Protein AF-A0A6A4X3C3-F1 (afdb_monomer)

Sequence (180 aa):
MSSLRFETLEDEVRSVLESRVPPTPQQAATVASLLADMETELQMAPPSYRLQMVERVREYRRRLRTAAAASPAGDETRRTVERGLQTLQRTSDSIARSQQVSAETDAVGAEVISELGTQRESLQRTRDRLEDTDAELSRSQRLLRTMYVRVLTNRVLLAAIIAVELALLGAAVYLKFFKK

Secondary structure (DSSP, 8-state):
-HHHHHHHHHHHHHHHHHSSSPPPHHHHHHHHHHHHHHHHHHHTS-HHHHHHHHHHHHHHHHHHHHHHHS-HHHHHHHHHHHHHHHHHHHHHHHHHHHHHHHHHHHHHHHHHHHHHHHHHHHHHHHHHHHHHHHHHHHHHHHHHHHHHHHHHHHHHHHHHHHHHHHHHHHHHHHHHHH--

Mean predicted aligned error: 15.34 Å

Structure (mmCIF, N/CA/C/O backbone):
data_AF-A0A6A4X3C3-F1
#
_entry.id   AF-A0A6A4X3C3-F1
#
loop_
_atom_site.group_PDB
_atom_site.id
_atom_site.type_symbol
_atom_site.label_atom_id
_atom_site.label_alt_id
_atom_site.label_comp_id
_atom_site.label_asym_id
_atom_site.label_entity_id
_atom_site.label_seq_id
_atom_site.pdbx_PDB_ins_code
_atom_site.Cartn_x
_atom_site.Cartn_y
_atom_site.Cartn_z
_atom_site.occupancy
_atom_site.B_iso_or_equiv
_atom_site.auth_seq_id
_atom_site.auth_comp_id
_atom_site.auth_asym_id
_atom_site.auth_atom_id
_atom_site.pdbx_PDB_model_num
ATOM 1 N N . MET A 1 1 ? -46.000 -21.578 89.131 1.00 44.88 1 MET A N 1
ATOM 2 C CA . MET A 1 1 ? -44.902 -22.168 88.330 1.00 44.88 1 MET A CA 1
ATOM 3 C C . MET A 1 1 ? -44.609 -21.401 87.038 1.00 44.88 1 MET A C 1
ATOM 5 O O . MET A 1 1 ? -43.446 -21.327 86.689 1.00 44.88 1 MET A O 1
ATOM 9 N N . SER A 1 2 ? -45.592 -20.781 86.369 1.00 52.47 2 SER A N 1
ATOM 10 C CA . SER A 1 2 ? -45.373 -20.028 85.112 1.00 52.47 2 SER A CA 1
ATOM 11 C C . SER A 1 2 ? -44.570 -18.712 85.247 1.00 52.47 2 SER A C 1
ATOM 13 O O . SER A 1 2 ? -43.882 -18.345 84.304 1.00 52.47 2 SER A O 1
ATOM 15 N N . SER A 1 3 ? -44.575 -18.022 86.400 1.00 57.00 3 SER A N 1
ATOM 16 C CA . SER A 1 3 ? -43.837 -16.746 86.542 1.00 57.00 3 SER A CA 1
ATOM 17 C C . SER A 1 3 ? -42.313 -16.914 86.606 1.00 57.00 3 SER A C 1
ATOM 19 O O . SER A 1 3 ? -41.593 -16.128 86.006 1.00 57.00 3 SER A O 1
ATOM 21 N N . LEU A 1 4 ? -41.829 -17.971 87.269 1.00 59.97 4 LEU A N 1
ATOM 22 C CA . LEU A 1 4 ? -40.396 -18.216 87.486 1.00 59.97 4 LEU A CA 1
ATOM 23 C C . LEU A 1 4 ? -39.655 -18.555 86.187 1.00 59.97 4 LEU A C 1
ATOM 25 O O . LEU A 1 4 ? -38.507 -18.166 86.014 1.00 59.97 4 LEU A O 1
ATOM 29 N N . ARG A 1 5 ? -40.320 -19.260 85.261 1.00 65.56 5 ARG A N 1
ATOM 30 C CA . ARG A 1 5 ? -39.753 -19.607 83.950 1.00 65.56 5 ARG A CA 1
ATOM 31 C C . ARG A 1 5 ? -39.633 -18.381 83.042 1.00 65.56 5 ARG A C 1
ATOM 33 O O . ARG A 1 5 ? -38.697 -18.281 82.257 1.00 65.56 5 ARG A O 1
ATOM 40 N N . PHE A 1 6 ? -40.561 -17.438 83.177 1.00 63.56 6 PHE A N 1
ATOM 41 C CA . PHE A 1 6 ? -40.531 -16.187 82.431 1.00 63.56 6 PHE A CA 1
ATOM 42 C C . PHE A 1 6 ? -39.412 -15.259 82.928 1.00 63.56 6 PHE A C 1
ATOM 44 O O . PHE A 1 6 ? -38.683 -14.711 82.109 1.00 63.56 6 PHE A O 1
ATOM 51 N N . GLU A 1 7 ? -39.223 -15.141 84.248 1.00 67.94 7 GLU A N 1
ATOM 52 C CA . GLU A 1 7 ? -38.117 -14.363 84.835 1.00 67.94 7 GLU A CA 1
ATOM 53 C C . GLU A 1 7 ? -36.745 -14.898 84.404 1.00 67.94 7 GLU A C 1
ATOM 55 O O . GLU A 1 7 ? -35.884 -14.115 84.013 1.00 67.94 7 GLU A O 1
ATOM 60 N N . THR A 1 8 ? -36.560 -16.224 84.353 1.00 74.19 8 THR A N 1
ATOM 61 C CA . THR A 1 8 ? -35.301 -16.812 83.861 1.00 74.19 8 THR A CA 1
ATOM 62 C C . THR A 1 8 ? -35.029 -16.511 82.385 1.00 74.19 8 THR A C 1
ATOM 64 O O . THR A 1 8 ? -33.887 -16.249 82.020 1.00 74.19 8 THR A O 1
ATOM 67 N N . LEU A 1 9 ? -36.066 -16.510 81.538 1.00 67.12 9 LEU A N 1
ATOM 68 C CA . LEU A 1 9 ? -35.928 -16.180 80.113 1.00 67.12 9 LEU A CA 1
ATOM 69 C C . LEU A 1 9 ? -35.659 -14.683 79.907 1.00 67.12 9 LEU A C 1
ATOM 71 O O . LEU A 1 9 ? -34.891 -14.304 79.024 1.00 67.12 9 LEU A O 1
ATOM 75 N N . GLU A 1 10 ? -36.266 -13.822 80.727 1.00 67.56 10 GLU A N 1
ATOM 76 C CA . GLU A 1 10 ? -36.038 -12.379 80.669 1.00 67.56 10 GLU A CA 1
ATOM 77 C C . GLU A 1 10 ? -34.612 -12.009 81.097 1.00 67.56 10 GLU A C 1
ATOM 79 O O . GLU A 1 10 ? -33.973 -11.193 80.428 1.00 67.56 10 GLU A O 1
ATOM 84 N N . ASP A 1 11 ? -34.091 -12.627 82.158 1.00 73.81 11 ASP A N 1
ATOM 85 C CA . ASP A 1 11 ? -32.719 -12.402 82.618 1.00 73.81 11 ASP A CA 1
ATOM 86 C C . ASP A 1 11 ? -31.682 -12.885 81.592 1.00 73.81 11 ASP A C 1
ATOM 88 O O . ASP A 1 11 ? -30.663 -12.223 81.378 1.00 73.81 11 ASP A O 1
ATOM 92 N N . GLU A 1 12 ? -31.958 -13.982 80.883 1.00 68.88 12 GLU A N 1
ATOM 93 C CA . GLU A 1 12 ? -31.087 -14.503 79.825 1.00 68.88 12 GLU A CA 1
ATOM 94 C C . GLU A 1 12 ? -31.078 -13.584 78.589 1.00 68.88 12 GLU A C 1
ATOM 96 O O . GLU A 1 12 ? -30.016 -13.229 78.070 1.00 68.88 12 GLU A O 1
ATOM 101 N N . VAL A 1 13 ? -32.248 -13.089 78.167 1.00 65.69 13 VAL A N 1
ATOM 102 C CA . VAL A 1 13 ? -32.370 -12.088 77.090 1.00 65.69 13 VAL A CA 1
ATOM 103 C C . VAL A 1 13 ? -31.699 -10.766 77.476 1.00 65.69 13 VAL A C 1
ATOM 105 O O . VAL A 1 13 ? -31.013 -10.153 76.651 1.00 65.69 13 VAL A O 1
ATOM 108 N N . ARG A 1 14 ? -31.858 -10.326 78.729 1.00 70.00 14 ARG A N 1
ATOM 109 C CA . ARG A 1 14 ? -31.244 -9.101 79.256 1.00 70.00 14 ARG A CA 1
ATOM 110 C C . ARG A 1 14 ? -29.724 -9.219 79.327 1.00 70.00 14 ARG A C 1
ATOM 112 O O . ARG A 1 14 ? -29.048 -8.302 78.874 1.00 70.00 14 ARG A O 1
ATOM 119 N N . SER A 1 15 ? -29.191 -10.348 79.794 1.00 70.88 15 SER A N 1
ATOM 120 C CA . SER A 1 15 ? -27.748 -10.621 79.848 1.00 70.88 15 SER A CA 1
ATOM 121 C C . SER A 1 15 ? -27.090 -10.533 78.467 1.00 70.88 15 SER A C 1
ATOM 123 O O . SER A 1 15 ? -26.050 -9.890 78.300 1.00 70.88 15 SER A O 1
ATOM 125 N N . VAL A 1 16 ? -27.731 -11.114 77.449 1.00 64.19 16 VAL A N 1
ATOM 126 C CA . VAL A 1 16 ? -27.225 -11.080 76.071 1.00 64.19 16 VAL A CA 1
ATOM 127 C C . VAL A 1 16 ? -27.275 -9.659 75.491 1.00 64.19 16 VAL A C 1
ATOM 129 O O . VAL A 1 16 ? -26.340 -9.246 74.803 1.00 64.19 16 VAL A O 1
ATOM 132 N N . LEU A 1 17 ? -28.326 -8.890 75.801 1.00 61.09 17 LEU A N 1
ATOM 133 C CA . LEU A 1 17 ? -28.514 -7.511 75.327 1.00 61.09 17 LEU A CA 1
ATOM 134 C C . LEU A 1 17 ? -27.700 -6.449 76.095 1.00 61.09 17 LEU A C 1
ATOM 136 O O . LEU A 1 17 ? -27.428 -5.392 75.529 1.00 61.09 17 LEU A O 1
ATOM 140 N N . GLU A 1 18 ? -27.321 -6.688 77.355 1.00 64.31 18 GLU A N 1
ATOM 141 C CA . GLU A 1 18 ? -26.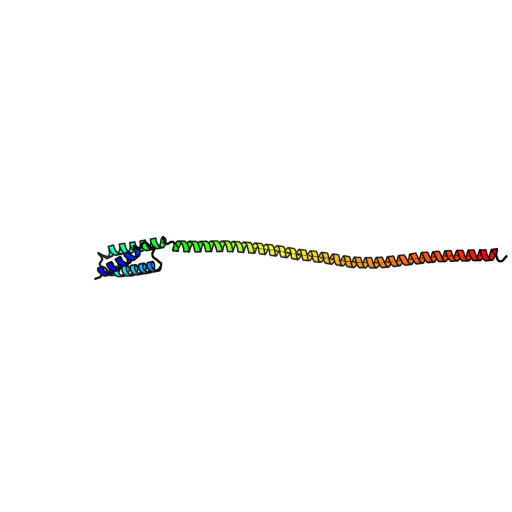475 -5.783 78.156 1.00 64.31 18 GLU A CA 1
ATOM 142 C C . GLU A 1 18 ? -24.981 -5.919 77.843 1.00 64.31 18 GLU A C 1
ATOM 144 O O . GLU A 1 18 ? -24.199 -5.005 78.135 1.00 64.31 18 GLU A O 1
ATOM 149 N N . SER A 1 19 ? -24.564 -7.018 77.204 1.00 55.94 19 SER A N 1
ATOM 150 C CA . SER A 1 19 ? -23.212 -7.112 76.662 1.00 55.94 19 SER A CA 1
ATOM 151 C C . SER A 1 19 ? -23.034 -6.011 75.603 1.00 55.94 19 SER A C 1
ATOM 153 O O . SER A 1 19 ? -23.735 -5.964 74.598 1.00 55.94 19 SER A O 1
ATOM 155 N N . ARG A 1 20 ? -22.128 -5.054 75.850 1.00 54.56 20 ARG A N 1
ATOM 156 C CA . ARG A 1 20 ? -21.889 -3.839 75.030 1.00 54.56 20 ARG A CA 1
ATOM 157 C C . ARG A 1 20 ? -21.394 -4.104 73.591 1.00 54.56 20 ARG A C 1
ATOM 159 O O . ARG A 1 20 ? -20.857 -3.203 72.951 1.00 54.56 20 ARG A O 1
ATOM 166 N N . VAL A 1 21 ? -21.536 -5.321 73.079 1.00 55.25 21 VAL A N 1
ATOM 167 C CA . VAL A 1 21 ? -21.091 -5.757 71.756 1.00 55.25 21 VAL A CA 1
ATOM 168 C C . VAL A 1 21 ? -22.337 -5.982 70.895 1.00 55.25 21 VAL A C 1
ATOM 170 O O . VAL A 1 21 ? -23.273 -6.629 71.362 1.00 55.25 21 VAL A O 1
ATOM 173 N N . PRO A 1 22 ? -22.401 -5.450 69.659 1.00 56.59 22 PRO A N 1
ATOM 174 C CA . PRO A 1 22 ? -23.536 -5.703 68.779 1.00 56.59 22 PRO A CA 1
ATOM 175 C C . PRO A 1 22 ? -23.743 -7.218 68.635 1.00 56.59 22 PRO A C 1
ATOM 177 O O . PRO A 1 22 ? -22.759 -7.935 68.424 1.00 56.59 22 PRO A O 1
ATOM 180 N N . PRO A 1 23 ? -24.988 -7.714 68.763 1.00 56.84 23 PRO A N 1
ATOM 181 C CA . PRO A 1 23 ? -25.247 -9.142 68.791 1.00 56.84 23 PRO A CA 1
ATOM 182 C C . PRO A 1 23 ? -24.735 -9.761 67.494 1.00 56.84 23 PRO A C 1
ATOM 184 O O . PRO A 1 23 ? -25.137 -9.375 66.393 1.00 56.84 23 PRO A O 1
ATOM 187 N N . THR A 1 24 ? -23.818 -10.714 67.627 1.00 62.06 24 THR A N 1
ATOM 188 C CA . THR A 1 24 ? -23.341 -11.518 66.498 1.00 62.06 24 THR A CA 1
ATOM 189 C C . THR A 1 24 ? -24.532 -12.215 65.823 1.00 62.06 24 THR A C 1
ATOM 191 O O . THR A 1 24 ? -25.550 -12.459 66.476 1.00 62.06 24 THR A O 1
ATOM 194 N N . PRO A 1 25 ? -24.455 -12.571 64.528 1.00 58.97 25 PRO A N 1
ATOM 195 C CA . PRO A 1 25 ? -25.569 -13.213 63.822 1.00 58.97 25 PRO A CA 1
ATOM 196 C C . PRO A 1 25 ? -26.096 -14.479 64.523 1.00 58.97 25 PRO A C 1
ATOM 198 O O . PRO A 1 25 ? -27.284 -14.774 64.430 1.00 58.97 25 PRO A O 1
ATOM 201 N N . GLN A 1 26 ? -25.248 -15.180 65.285 1.00 61.34 26 GLN A N 1
ATOM 202 C CA . GLN A 1 26 ? -25.661 -16.288 66.151 1.00 61.34 26 GLN A CA 1
ATOM 203 C C . GLN A 1 26 ? -26.451 -15.812 67.380 1.00 61.34 26 GLN A C 1
ATOM 205 O O . GLN A 1 26 ? -27.538 -16.320 67.616 1.00 61.34 26 GLN A O 1
ATOM 210 N N . GLN A 1 27 ? -25.980 -14.797 68.113 1.00 60.25 27 GLN A N 1
ATOM 211 C CA . GLN A 1 27 ? -26.697 -14.232 69.269 1.00 60.25 27 GLN A CA 1
ATOM 212 C C . GLN A 1 27 ? -28.037 -13.598 68.878 1.00 60.25 27 GLN A C 1
ATOM 214 O O . GLN A 1 27 ? -29.012 -13.721 69.611 1.00 60.25 27 GLN A O 1
ATOM 219 N N . ALA A 1 28 ? -28.121 -12.960 67.707 1.00 63.75 28 ALA A N 1
ATOM 220 C CA . ALA A 1 28 ? -29.378 -12.428 67.186 1.00 63.75 28 ALA A CA 1
ATOM 221 C C . ALA A 1 28 ? -30.396 -13.542 66.883 1.00 63.75 28 ALA A C 1
ATOM 223 O O . ALA A 1 28 ? -31.590 -13.353 67.115 1.00 63.75 28 ALA A O 1
ATOM 224 N N . ALA A 1 29 ? -29.930 -14.704 66.409 1.00 66.44 29 ALA A N 1
ATOM 225 C CA . ALA A 1 29 ? -30.768 -15.884 66.211 1.00 66.44 29 ALA A CA 1
ATOM 226 C C . ALA A 1 29 ? -31.228 -16.489 67.549 1.00 66.44 29 ALA A C 1
ATOM 228 O O . ALA A 1 29 ? -32.408 -16.805 67.682 1.00 66.44 29 ALA A O 1
ATOM 229 N N . THR A 1 30 ? -30.348 -16.563 68.556 1.00 70.56 30 THR A N 1
ATOM 230 C CA . THR A 1 30 ? -30.699 -17.036 69.907 1.00 70.56 30 THR A CA 1
ATOM 231 C C . THR A 1 30 ? -31.709 -16.110 70.585 1.00 70.56 30 THR A C 1
ATOM 233 O O . THR A 1 30 ? -32.697 -16.570 71.144 1.00 70.56 30 THR A O 1
ATOM 236 N N . VAL A 1 31 ? -31.529 -14.788 70.486 1.00 67.88 31 VAL A N 1
ATOM 237 C CA . VAL A 1 31 ? -32.491 -13.808 71.022 1.00 67.88 31 VAL A CA 1
ATOM 238 C C . VAL A 1 31 ? -33.825 -13.886 70.273 1.00 67.88 31 VAL A C 1
ATOM 240 O O . VAL A 1 31 ? -34.880 -13.738 70.883 1.00 67.88 31 VAL A O 1
ATOM 243 N N . ALA A 1 32 ? -33.813 -14.160 68.965 1.00 69.94 32 ALA A N 1
ATOM 244 C CA . ALA A 1 32 ? -35.039 -14.352 68.195 1.00 69.94 32 ALA A CA 1
ATOM 245 C C . ALA A 1 32 ? -35.805 -15.625 68.599 1.00 69.94 32 ALA A C 1
ATOM 247 O O . ALA A 1 32 ? -37.033 -15.575 68.666 1.00 69.94 32 ALA A O 1
ATOM 248 N N . SER A 1 33 ? -35.114 -16.732 68.898 1.00 73.75 33 SER A N 1
ATOM 249 C CA . SER A 1 33 ? -35.754 -17.955 69.404 1.00 73.75 33 SER A CA 1
ATOM 250 C C . SER A 1 33 ? -36.260 -17.786 70.838 1.00 73.75 33 SER A C 1
ATOM 252 O O . SER A 1 33 ? -37.404 -18.127 71.112 1.00 73.75 33 SER A O 1
ATOM 254 N N . LEU A 1 34 ? -35.473 -17.155 71.718 1.00 74.25 34 LEU A N 1
ATOM 255 C CA . LEU A 1 34 ? -35.886 -16.807 73.085 1.00 74.25 34 LEU A CA 1
ATOM 256 C C . LEU A 1 34 ? -37.145 -15.922 73.091 1.00 74.25 34 LEU A C 1
ATOM 258 O O . LEU A 1 34 ? -38.073 -16.166 73.856 1.00 74.25 34 LEU A O 1
ATOM 262 N N . LEU A 1 35 ? -37.231 -14.935 72.192 1.00 71.44 35 LEU A N 1
ATOM 263 C CA . LEU A 1 35 ? -38.429 -14.099 72.041 1.00 71.44 35 LEU A CA 1
ATOM 264 C C . LEU A 1 35 ? -39.650 -14.884 71.533 1.00 71.44 35 LEU A C 1
ATOM 266 O O . LEU A 1 35 ? -40.770 -14.568 71.933 1.00 71.44 35 LEU A O 1
ATOM 270 N N . ALA A 1 36 ? -39.456 -15.889 70.673 1.00 78.00 36 ALA A N 1
ATOM 271 C CA . ALA A 1 36 ? -40.534 -16.756 70.192 1.00 78.00 36 ALA A CA 1
ATOM 272 C C . ALA A 1 36 ? -41.060 -17.690 71.299 1.00 78.00 36 ALA A C 1
ATOM 274 O O . ALA A 1 36 ? -42.272 -17.893 71.423 1.00 78.00 36 ALA A O 1
ATOM 275 N N . ASP A 1 37 ? -40.167 -18.188 72.153 1.00 74.81 37 ASP A N 1
ATOM 276 C CA . ASP A 1 37 ? -40.528 -18.992 73.322 1.00 74.81 37 ASP A CA 1
ATOM 277 C C . ASP A 1 37 ? -41.273 -18.145 74.368 1.00 74.81 37 ASP A C 1
ATOM 279 O O . ASP A 1 37 ? -42.319 -18.557 74.874 1.00 74.81 37 ASP A O 1
ATOM 283 N N . MET A 1 38 ? -40.829 -16.904 74.608 1.00 68.81 38 MET A N 1
ATOM 284 C CA . MET A 1 38 ? -41.538 -15.942 75.465 1.00 68.81 38 MET A CA 1
ATOM 285 C C . MET A 1 38 ? -42.936 -15.589 74.929 1.00 68.81 38 MET A C 1
ATOM 287 O O . MET A 1 38 ? -43.874 -15.442 75.713 1.00 68.81 38 MET A O 1
ATOM 291 N N . GLU A 1 39 ? -43.101 -15.466 73.606 1.00 71.31 39 GLU A N 1
ATOM 292 C CA . GLU A 1 39 ? -44.394 -15.213 72.948 1.00 71.31 39 GLU A CA 1
ATOM 293 C C . GLU A 1 39 ? -45.353 -16.413 73.081 1.00 71.31 39 GLU A C 1
ATOM 295 O O . GLU A 1 39 ? -46.565 -16.227 73.213 1.00 71.31 39 GLU A O 1
ATOM 300 N N . THR A 1 40 ? -44.815 -17.634 73.139 1.00 76.94 40 THR A N 1
ATOM 301 C CA . THR A 1 40 ? -45.575 -18.874 73.367 1.00 76.94 40 THR A CA 1
ATOM 302 C C . THR A 1 40 ? -46.012 -19.012 74.832 1.00 76.94 40 THR A C 1
ATOM 304 O O . THR A 1 40 ? -47.170 -19.329 75.108 1.00 76.94 40 THR A O 1
ATOM 307 N N . GLU A 1 41 ? -45.131 -18.697 75.786 1.00 71.31 41 GLU A N 1
ATOM 308 C CA . GLU A 1 41 ? -45.430 -18.700 77.230 1.00 71.31 41 GLU A CA 1
ATOM 309 C C . GLU A 1 41 ? -46.490 -17.630 77.587 1.00 71.31 41 GLU A C 1
ATOM 311 O O . GLU A 1 41 ? -47.399 -17.857 78.390 1.00 71.31 41 GLU A O 1
ATOM 316 N N . LEU A 1 42 ? -46.442 -16.481 76.902 1.00 68.50 42 LEU A N 1
ATOM 317 C CA . LEU A 1 42 ? -47.407 -15.380 76.998 1.00 68.50 42 LEU A CA 1
ATOM 318 C C . LEU A 1 42 ? -48.852 -15.778 76.654 1.00 68.50 42 LEU A C 1
ATOM 320 O O . LEU A 1 42 ? -49.794 -15.207 77.215 1.00 68.50 42 LEU A O 1
ATOM 324 N N . GLN A 1 43 ? -49.048 -16.750 75.757 1.00 71.31 43 GLN A N 1
ATOM 325 C CA . GLN A 1 43 ? -50.382 -17.233 75.380 1.00 71.31 43 GLN A CA 1
ATOM 326 C C . GLN A 1 43 ? -51.059 -18.028 76.504 1.00 71.31 43 GLN A C 1
ATOM 328 O O . GLN A 1 43 ? -52.286 -18.024 76.597 1.00 71.31 43 GLN A O 1
ATOM 333 N N . MET A 1 44 ? -50.280 -18.658 77.390 1.00 71.38 44 MET A N 1
ATOM 334 C CA . MET A 1 44 ? -50.791 -19.475 78.499 1.00 71.38 44 MET A CA 1
ATOM 335 C C . MET A 1 44 ? -50.923 -18.692 79.819 1.00 71.38 44 MET A C 1
ATOM 337 O O . MET A 1 44 ? -51.424 -19.222 80.811 1.00 71.38 44 MET A O 1
ATOM 341 N N . ALA A 1 45 ? -50.501 -17.423 79.845 1.00 65.62 45 ALA A N 1
ATOM 342 C CA . ALA A 1 45 ? -50.438 -16.608 81.055 1.00 65.62 45 ALA A CA 1
ATOM 343 C C . ALA A 1 45 ? -51.780 -15.917 81.421 1.00 65.62 45 ALA A C 1
ATOM 345 O O . ALA A 1 45 ? -52.554 -15.524 80.532 1.00 65.62 45 ALA A O 1
ATOM 346 N N . PRO A 1 46 ? -52.060 -15.687 82.723 1.00 72.56 46 PRO A N 1
ATOM 347 C CA . PRO A 1 46 ? -53.233 -14.943 83.197 1.00 72.56 46 PRO A CA 1
ATOM 348 C C . PRO A 1 46 ? -53.319 -13.505 82.635 1.00 72.56 46 PRO A C 1
ATOM 350 O O . PRO A 1 46 ? -52.288 -12.861 82.421 1.00 72.56 46 PRO A O 1
ATOM 353 N N . PRO A 1 47 ? -54.532 -12.954 82.425 1.00 67.12 47 PRO A N 1
ATOM 354 C CA . PRO A 1 47 ? -54.739 -11.683 81.717 1.00 67.12 47 PRO A CA 1
ATOM 355 C C . PRO A 1 47 ? -54.093 -10.450 82.374 1.00 67.12 47 PRO A C 1
ATOM 357 O O . PRO A 1 47 ? -53.720 -9.524 81.658 1.00 67.12 47 PRO A O 1
ATOM 360 N N . SER A 1 48 ? -53.900 -10.439 83.697 1.00 67.56 48 SER A N 1
ATOM 361 C CA . SER A 1 48 ? -53.236 -9.342 84.422 1.00 67.56 48 SER A CA 1
ATOM 362 C C . SER A 1 48 ? -51.728 -9.248 84.156 1.00 67.56 48 SER A C 1
ATOM 364 O O . SER A 1 48 ? -51.178 -8.151 84.157 1.00 67.56 48 SER A O 1
ATOM 366 N N . TYR A 1 49 ? -51.066 -10.374 83.871 1.00 67.38 49 TYR A N 1
ATOM 367 C CA . TYR A 1 49 ? -49.626 -10.436 83.583 1.00 67.38 49 TYR A CA 1
ATOM 368 C C . TYR A 1 49 ? -49.315 -10.308 82.086 1.00 67.38 49 TYR A C 1
ATOM 370 O O . TYR A 1 49 ? -48.267 -9.799 81.695 1.00 67.38 49 TYR A O 1
ATOM 378 N N . ARG A 1 50 ? -50.257 -10.713 81.229 1.00 71.44 50 ARG A N 1
ATOM 379 C CA . ARG A 1 50 ? -50.102 -10.731 79.768 1.00 71.44 50 ARG A CA 1
ATOM 380 C C . ARG A 1 50 ? -49.821 -9.353 79.165 1.00 71.44 50 ARG A C 1
ATOM 382 O O . ARG A 1 50 ? -49.013 -9.240 78.251 1.00 71.44 50 ARG A O 1
ATOM 389 N N . LEU A 1 51 ? -50.472 -8.305 79.672 1.00 70.56 51 LEU A N 1
ATOM 390 C CA . LEU A 1 51 ? -50.339 -6.945 79.135 1.00 70.56 51 LEU A CA 1
ATOM 391 C C . LEU A 1 51 ? -48.926 -6.379 79.330 1.00 70.56 51 LEU A C 1
ATOM 393 O O . LEU A 1 51 ? -48.345 -5.866 78.376 1.00 70.56 51 LEU A O 1
ATOM 397 N N .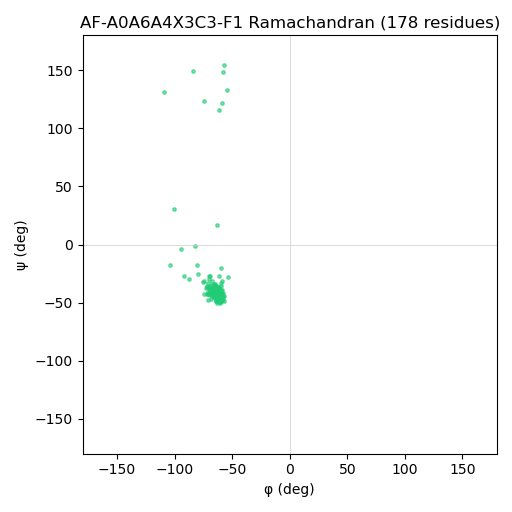 GLN A 1 52 ? -48.356 -6.541 80.527 1.00 69.62 52 GLN A N 1
ATOM 398 C CA . GLN A 1 52 ? -47.007 -6.056 80.836 1.00 69.62 52 GLN A CA 1
ATOM 399 C C . GLN A 1 52 ? -45.940 -6.819 80.042 1.00 69.62 52 GLN A C 1
ATOM 401 O O . GLN A 1 52 ? -45.004 -6.226 79.510 1.00 69.62 52 GLN A O 1
ATOM 406 N N . MET A 1 53 ? -46.114 -8.131 79.889 1.00 69.56 53 MET A N 1
ATOM 407 C CA . MET A 1 53 ? -45.139 -8.974 79.198 1.00 69.56 53 MET A CA 1
ATOM 408 C C . MET A 1 53 ? -45.181 -8.819 77.668 1.00 69.56 53 MET A C 1
ATOM 410 O O . MET A 1 53 ? -44.135 -8.853 77.019 1.00 69.56 53 MET A O 1
ATOM 414 N N . VAL A 1 54 ? -46.349 -8.545 77.071 1.00 78.56 54 VAL A N 1
ATOM 415 C CA . VAL A 1 54 ? -46.459 -8.212 75.636 1.00 78.56 54 VAL A CA 1
ATOM 416 C C . VAL A 1 54 ? -45.742 -6.902 75.314 1.00 78.56 54 VAL A C 1
ATOM 418 O O . VAL A 1 54 ? -45.111 -6.783 74.260 1.00 78.56 54 VAL A O 1
ATOM 421 N N . GLU A 1 55 ? -45.822 -5.915 76.205 1.00 76.44 55 GLU A N 1
ATOM 422 C CA . GLU A 1 55 ? -45.144 -4.633 76.027 1.00 76.44 55 GLU A CA 1
ATOM 423 C C . GLU A 1 55 ? -43.617 -4.799 76.034 1.00 76.44 55 GLU A C 1
ATOM 425 O O . GLU A 1 55 ? -42.946 -4.305 75.126 1.00 76.44 55 GLU A O 1
ATOM 430 N N . ARG A 1 56 ? -43.081 -5.603 76.961 1.00 73.75 56 ARG A N 1
ATOM 431 C CA . ARG A 1 56 ? -41.647 -5.933 77.040 1.00 73.75 56 ARG A CA 1
ATOM 432 C C . ARG A 1 56 ? -41.149 -6.700 75.818 1.00 73.75 56 ARG A C 1
ATOM 434 O O . ARG A 1 56 ? -40.146 -6.312 75.226 1.00 73.75 56 ARG A O 1
ATOM 441 N N . VAL A 1 57 ? -41.866 -7.733 75.373 1.00 78.06 57 VAL A N 1
ATOM 442 C CA . VAL A 1 57 ? -41.497 -8.497 74.163 1.00 78.06 57 VAL A CA 1
ATOM 443 C C . VAL A 1 57 ? -41.498 -7.601 72.922 1.00 78.06 57 VAL A C 1
ATOM 445 O O . VAL A 1 57 ? -40.586 -7.674 72.094 1.00 78.06 57 VAL A O 1
ATOM 448 N N . ARG A 1 58 ? -42.477 -6.696 72.800 1.00 79.88 58 ARG A N 1
ATOM 449 C CA . ARG A 1 58 ? -42.508 -5.702 71.716 1.00 79.88 58 ARG A CA 1
ATOM 450 C C . ARG A 1 58 ? -41.335 -4.733 71.797 1.00 79.88 58 ARG A C 1
ATOM 452 O O . ARG A 1 58 ? -40.757 -4.415 70.758 1.00 79.88 58 ARG A O 1
ATOM 459 N N . GLU A 1 59 ? -40.973 -4.288 72.995 1.00 79.94 59 GLU A N 1
ATOM 460 C CA . GLU A 1 59 ? -39.828 -3.409 73.226 1.00 79.94 59 GLU A CA 1
ATOM 461 C C . GLU A 1 59 ? -38.507 -4.094 72.840 1.00 79.94 59 GLU A C 1
ATOM 463 O O . GLU A 1 59 ? -37.751 -3.546 72.034 1.00 79.94 59 GLU A O 1
ATOM 468 N N . TYR A 1 60 ? -38.262 -5.320 73.312 1.00 73.69 60 TYR A N 1
ATOM 469 C CA . TYR A 1 60 ? -37.072 -6.103 72.961 1.00 73.69 60 TYR A CA 1
ATOM 470 C C . TYR A 1 60 ? -37.000 -6.392 71.459 1.00 73.69 60 TYR A C 1
ATOM 472 O O . TYR A 1 60 ? -35.950 -6.213 70.842 1.00 73.69 60 TYR A O 1
ATOM 480 N N . ARG A 1 61 ? -38.128 -6.727 70.819 1.00 76.69 61 ARG A N 1
ATOM 481 C CA . ARG A 1 61 ? -38.203 -6.918 69.362 1.00 76.69 61 ARG A CA 1
ATOM 482 C C . ARG A 1 61 ? -37.897 -5.635 68.593 1.00 76.69 61 ARG A C 1
ATOM 484 O O . ARG A 1 61 ? -37.262 -5.683 67.537 1.00 76.69 61 ARG A O 1
ATOM 491 N N . ARG A 1 62 ? -38.342 -4.483 69.103 1.00 79.12 62 ARG A N 1
ATOM 492 C CA . ARG A 1 62 ? -38.051 -3.172 68.513 1.00 79.12 62 ARG A CA 1
ATOM 493 C C . ARG A 1 62 ? -36.567 -2.843 68.642 1.00 79.12 62 ARG A C 1
ATOM 495 O O . ARG A 1 62 ? -35.977 -2.460 67.639 1.00 79.12 62 ARG A O 1
ATOM 502 N N . ARG A 1 63 ? -35.970 -3.086 69.815 1.00 71.81 63 ARG A N 1
ATOM 503 C CA . ARG A 1 63 ? -34.533 -2.906 70.077 1.00 71.81 63 ARG A CA 1
ATOM 504 C C . ARG A 1 63 ? -33.665 -3.814 69.212 1.00 71.81 63 ARG A C 1
ATOM 506 O O . ARG A 1 63 ? -32.704 -3.330 68.623 1.00 71.81 63 ARG A O 1
ATOM 513 N N . LEU A 1 64 ? -34.038 -5.086 69.061 1.00 69.25 64 LEU A N 1
ATOM 514 C CA . LEU A 1 64 ? -33.338 -6.031 68.189 1.00 69.25 64 LEU A CA 1
ATOM 515 C C . LEU A 1 64 ? -33.407 -5.585 66.724 1.00 69.25 64 LEU A C 1
ATOM 517 O O . LEU A 1 64 ? -32.399 -5.592 66.026 1.00 69.25 64 LEU A O 1
ATOM 521 N N . ARG A 1 65 ? -34.575 -5.119 66.262 1.00 72.12 65 ARG A N 1
ATOM 522 C CA . ARG A 1 65 ? -34.734 -4.558 64.912 1.00 72.12 65 ARG A CA 1
ATOM 523 C C . ARG A 1 65 ? -33.922 -3.288 64.696 1.00 72.12 65 ARG A C 1
ATOM 525 O O . ARG A 1 65 ? -33.314 -3.154 63.642 1.00 72.12 65 ARG A O 1
ATOM 532 N N . THR A 1 66 ? -33.901 -2.364 65.653 1.00 71.44 66 THR A N 1
ATOM 533 C CA . THR A 1 66 ? -33.095 -1.141 65.542 1.00 71.44 66 THR A CA 1
ATOM 534 C C . THR A 1 66 ? -31.603 -1.434 65.633 1.00 71.44 66 THR A C 1
ATOM 536 O O . THR A 1 66 ? -30.843 -0.814 64.907 1.00 71.44 66 THR A O 1
ATOM 539 N N . ALA A 1 67 ? -31.180 -2.408 66.443 1.00 67.88 67 ALA A N 1
ATOM 540 C CA . ALA A 1 67 ? -29.790 -2.857 66.514 1.00 67.88 67 ALA A CA 1
ATOM 541 C C . ALA A 1 67 ? -29.357 -3.586 65.232 1.00 67.88 67 ALA A C 1
ATOM 543 O O . ALA A 1 67 ? -28.246 -3.381 64.759 1.00 67.88 67 ALA A O 1
ATOM 544 N N . ALA A 1 68 ? -30.247 -4.377 64.624 1.00 66.38 68 ALA A N 1
ATOM 545 C CA . ALA A 1 68 ? -30.015 -5.013 63.330 1.00 66.38 68 ALA A CA 1
ATOM 546 C C . ALA A 1 68 ? -30.003 -4.000 62.170 1.00 66.38 68 ALA A C 1
ATOM 548 O O . ALA A 1 68 ? -29.203 -4.139 61.252 1.00 66.38 68 ALA A O 1
ATOM 549 N N . ALA A 1 69 ? -30.852 -2.968 62.212 1.00 64.19 69 ALA A N 1
ATOM 550 C CA . ALA A 1 69 ? -30.868 -1.885 61.225 1.00 64.19 69 ALA A CA 1
ATOM 551 C C . ALA A 1 69 ? -29.691 -0.907 61.389 1.00 64.19 69 ALA A C 1
ATOM 553 O O . ALA A 1 69 ? -29.214 -0.370 60.398 1.00 64.19 69 ALA A O 1
ATOM 554 N N . ALA A 1 70 ? -29.209 -0.702 62.617 1.00 64.38 70 ALA A N 1
ATOM 555 C CA . ALA A 1 70 ? -27.980 0.032 62.919 1.00 64.38 70 ALA A CA 1
ATOM 556 C C . ALA A 1 70 ? -26.719 -0.838 62.760 1.00 64.38 70 ALA A C 1
ATOM 558 O O . ALA A 1 70 ? -25.608 -0.354 62.974 1.00 64.38 70 ALA A O 1
ATOM 559 N N . SER A 1 71 ? -26.878 -2.122 62.412 1.00 64.00 71 SER A N 1
ATOM 560 C CA . SER A 1 71 ? -25.753 -3.024 62.212 1.00 64.00 71 SER A CA 1
ATOM 561 C C . SER A 1 71 ? -25.061 -2.688 60.886 1.00 64.00 71 SER A C 1
ATOM 563 O O . SER A 1 71 ? -25.705 -2.744 59.832 1.00 64.00 71 SER A O 1
ATOM 565 N N . PRO A 1 72 ? -23.747 -2.395 60.895 1.00 63.97 72 PRO A N 1
ATOM 566 C CA . PRO A 1 72 ? -22.998 -2.002 59.699 1.00 63.97 72 PRO A CA 1
ATOM 567 C C . PRO A 1 72 ? -23.021 -3.062 58.583 1.00 63.97 72 PRO A C 1
ATOM 569 O O . PRO A 1 72 ? -22.842 -2.727 57.414 1.00 63.97 72 PRO A O 1
ATOM 572 N N . ALA A 1 73 ? -23.320 -4.324 58.913 1.00 68.00 73 ALA A N 1
ATOM 573 C CA . ALA A 1 73 ? -23.384 -5.437 57.965 1.00 68.00 73 ALA A CA 1
ATOM 574 C C . ALA A 1 73 ? -24.501 -5.302 56.904 1.00 68.00 73 ALA A C 1
ATOM 576 O O . ALA A 1 73 ? -24.321 -5.705 55.749 1.00 68.00 73 ALA A O 1
ATOM 577 N N . GLY A 1 74 ? -25.656 -4.728 57.265 1.00 73.00 74 GLY A N 1
ATOM 578 C CA . GLY A 1 74 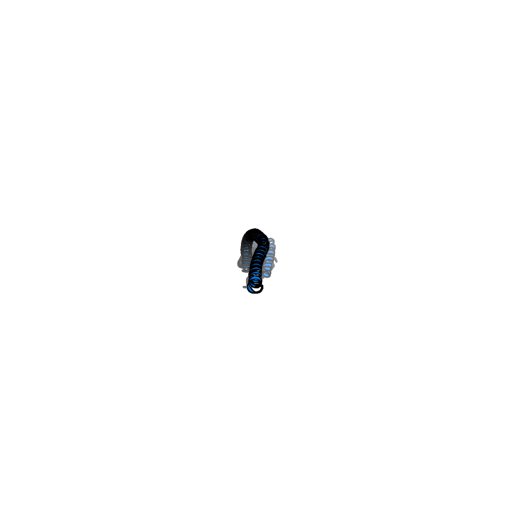? -26.770 -4.530 56.326 1.00 73.00 74 GLY A CA 1
ATOM 579 C C . GLY A 1 74 ? -26.470 -3.450 55.284 1.00 73.00 74 GLY A C 1
ATOM 580 O O . GLY A 1 74 ? -26.743 -3.624 54.093 1.00 73.00 74 GLY A O 1
ATOM 581 N N . ASP A 1 75 ? -25.838 -2.363 55.723 1.00 78.38 75 ASP A N 1
ATOM 582 C CA . ASP A 1 75 ? -25.407 -1.270 54.851 1.00 78.38 75 ASP A CA 1
ATOM 583 C C . ASP A 1 75 ? -24.222 -1.672 53.972 1.00 78.38 75 ASP A C 1
ATOM 585 O O . ASP A 1 75 ? -24.158 -1.292 52.804 1.00 78.38 75 ASP A O 1
ATOM 589 N N . GLU A 1 76 ? -23.309 -2.495 54.484 1.00 81.38 76 GLU A N 1
ATOM 590 C CA . GLU A 1 76 ? -22.191 -3.027 53.707 1.00 81.38 76 GLU A CA 1
ATOM 591 C C . GLU A 1 76 ? -22.653 -3.932 52.557 1.00 81.38 76 GLU A C 1
ATOM 593 O O . GLU A 1 76 ? -22.146 -3.822 51.435 1.00 81.38 76 GLU A O 1
ATOM 598 N N . THR A 1 77 ? -23.683 -4.751 52.788 1.00 83.06 77 THR A N 1
ATOM 599 C CA . THR A 1 77 ? -24.296 -5.578 51.738 1.00 83.06 77 THR A CA 1
ATOM 600 C C . THR A 1 77 ? -24.938 -4.708 50.654 1.00 83.06 77 THR A C 1
ATOM 602 O O . THR A 1 77 ? -24.656 -4.895 49.469 1.00 83.06 77 THR A O 1
ATOM 605 N N . ARG A 1 78 ? -25.740 -3.702 51.038 1.00 84.81 78 ARG A N 1
ATOM 606 C CA . ARG A 1 78 ? -26.363 -2.766 50.081 1.00 84.81 78 ARG A CA 1
ATOM 607 C C . ARG A 1 78 ? -25.323 -2.015 49.255 1.00 84.81 78 ARG A C 1
ATOM 609 O O . ARG A 1 78 ? -25.392 -2.034 48.030 1.00 84.81 78 ARG A O 1
ATOM 616 N N . ARG A 1 79 ? -24.300 -1.455 49.908 1.00 87.69 79 ARG A N 1
ATOM 617 C CA . ARG A 1 79 ? -23.189 -0.761 49.236 1.00 87.69 79 ARG A CA 1
ATOM 618 C C . ARG A 1 79 ? -22.426 -1.672 48.283 1.00 87.69 79 ARG A C 1
ATOM 620 O O . ARG A 1 79 ? -21.876 -1.200 47.292 1.00 87.69 79 ARG A O 1
ATOM 627 N N . THR A 1 80 ? -22.314 -2.961 48.592 1.00 89.31 80 THR A N 1
ATOM 628 C CA . THR A 1 80 ? -21.653 -3.937 47.714 1.00 89.31 80 THR A CA 1
ATOM 629 C C . THR A 1 80 ? -22.493 -4.215 46.467 1.00 89.31 80 THR A C 1
ATOM 631 O O . THR A 1 80 ? -21.953 -4.204 45.362 1.00 89.31 80 THR A O 1
ATOM 634 N N . VAL A 1 81 ? -23.812 -4.370 46.613 1.00 92.12 81 VAL A N 1
ATOM 635 C CA . VAL A 1 81 ? -24.737 -4.553 45.478 1.00 92.12 81 VAL A CA 1
ATOM 636 C C . VAL A 1 81 ? -24.784 -3.312 44.587 1.00 92.12 81 VAL A C 1
ATOM 638 O O . VAL A 1 81 ? -24.682 -3.436 43.370 1.00 92.12 81 VAL A O 1
ATOM 641 N N . GLU A 1 82 ? -24.863 -2.115 45.168 1.00 94.56 82 GLU A N 1
ATOM 642 C CA . GLU A 1 82 ? -24.837 -0.851 44.419 1.00 94.56 82 GLU A CA 1
ATOM 643 C C . GLU A 1 82 ? -23.536 -0.685 43.628 1.00 94.56 82 GLU A C 1
ATOM 645 O O . GLU A 1 82 ? -23.566 -0.353 42.442 1.00 94.56 82 GLU A O 1
ATOM 650 N N . ARG A 1 83 ? -22.387 -0.993 44.245 1.00 94.44 83 ARG A N 1
ATOM 651 C CA . ARG A 1 83 ? -21.089 -1.006 43.552 1.00 94.44 83 ARG A CA 1
ATOM 652 C C . ARG A 1 83 ? -21.057 -2.037 42.421 1.00 94.44 83 ARG A C 1
ATOM 654 O O . ARG A 1 83 ? -20.544 -1.735 41.342 1.00 94.44 83 ARG A O 1
ATOM 661 N N . GLY A 1 84 ? -21.622 -3.224 42.641 1.00 94.88 84 GLY A N 1
ATOM 662 C CA . GLY A 1 84 ? -21.756 -4.267 41.622 1.00 94.88 84 GLY A CA 1
ATOM 663 C C . GLY A 1 84 ? -22.587 -3.808 40.421 1.00 94.88 84 GLY A C 1
ATOM 664 O O . GLY A 1 84 ? -22.126 -3.901 39.286 1.00 94.88 84 GLY A O 1
ATOM 665 N N . LEU A 1 85 ? -23.764 -3.225 40.665 1.00 95.50 85 LEU A N 1
ATOM 666 C CA . LEU A 1 85 ? -24.633 -2.666 39.624 1.00 95.50 85 LEU A CA 1
ATOM 667 C C . LEU A 1 85 ? -23.955 -1.533 38.851 1.00 95.50 85 LEU A C 1
ATOM 669 O O . LEU A 1 85 ? -23.996 -1.517 37.624 1.00 95.50 85 LEU A O 1
ATOM 673 N N . GLN A 1 86 ? -23.279 -0.619 39.549 1.00 95.62 86 GLN A N 1
ATOM 674 C CA . GLN A 1 86 ? -22.564 0.482 38.905 1.00 95.62 86 GLN A CA 1
ATOM 675 C C . GLN A 1 86 ? -21.401 -0.024 38.037 1.00 95.62 86 GLN A C 1
ATOM 677 O O . GLN A 1 86 ? -21.092 0.554 36.996 1.00 95.62 86 GLN A O 1
ATOM 682 N N . THR A 1 87 ? -20.748 -1.111 38.452 1.00 96.06 87 THR A N 1
ATOM 683 C CA . THR A 1 87 ? -19.686 -1.756 37.669 1.00 96.06 87 THR A CA 1
ATOM 684 C C . THR A 1 87 ? -20.268 -2.407 36.421 1.00 96.06 87 THR A C 1
ATOM 686 O O . THR A 1 87 ? -19.778 -2.148 35.328 1.00 96.06 87 THR A O 1
ATOM 689 N N . LEU A 1 88 ? -21.363 -3.159 36.559 1.00 96.94 88 LEU A N 1
ATOM 690 C CA . LEU A 1 88 ? -22.067 -3.772 35.432 1.00 96.94 88 LEU A CA 1
ATOM 691 C C . LEU A 1 88 ? -22.549 -2.738 34.413 1.00 96.94 88 LEU A C 1
ATOM 693 O O . LEU A 1 88 ? -22.347 -2.942 33.221 1.00 96.94 88 LEU A O 1
ATOM 697 N N . GLN A 1 89 ? -23.125 -1.619 34.861 1.00 96.75 89 GLN A N 1
ATOM 698 C CA . GLN A 1 89 ? -23.532 -0.530 33.969 1.00 96.75 89 GLN A CA 1
ATOM 699 C C . GLN A 1 89 ? -22.337 0.032 33.193 1.00 96.75 89 GLN A C 1
ATOM 701 O O . GLN A 1 89 ? -22.379 0.082 31.967 1.00 96.75 89 GLN A O 1
ATOM 706 N N . ARG A 1 90 ? -21.223 0.350 33.871 1.00 97.00 90 ARG A N 1
ATOM 707 C CA . ARG A 1 90 ? -20.002 0.825 33.193 1.00 97.00 90 ARG A CA 1
ATOM 708 C C . ARG A 1 90 ? -19.448 -0.194 32.200 1.00 97.00 90 ARG A C 1
ATOM 710 O O . ARG A 1 90 ? -19.009 0.191 31.118 1.00 97.00 90 ARG A O 1
ATOM 717 N N . THR A 1 91 ? -19.443 -1.476 32.561 1.00 97.12 91 THR A N 1
ATOM 718 C CA . THR A 1 91 ? -19.002 -2.556 31.672 1.00 97.12 91 THR A CA 1
ATOM 719 C C . THR A 1 91 ? -19.926 -2.671 30.464 1.00 97.12 91 THR A C 1
ATOM 721 O O . THR A 1 91 ? -19.430 -2.753 29.346 1.00 97.12 91 THR A O 1
ATOM 724 N N . SER A 1 92 ? -21.243 -2.601 30.662 1.00 96.94 92 SER A N 1
ATOM 725 C CA . SER A 1 92 ? -22.236 -2.613 29.584 1.00 96.94 92 SER A CA 1
ATOM 726 C C . SER A 1 92 ? -22.032 -1.441 28.623 1.00 96.94 92 SER A C 1
ATOM 728 O O . SER A 1 92 ? -21.952 -1.650 27.415 1.00 96.94 92 SER A O 1
ATOM 730 N N . ASP A 1 93 ? -21.848 -0.226 29.144 1.00 97.31 93 ASP A N 1
ATOM 731 C CA . ASP A 1 93 ? -21.572 0.958 28.325 1.00 97.31 93 ASP A CA 1
ATOM 732 C C . ASP A 1 93 ? -20.246 0.824 27.568 1.00 97.31 93 ASP A C 1
ATOM 734 O O . ASP A 1 93 ? -20.125 1.237 26.416 1.00 97.31 93 ASP A O 1
ATOM 738 N N . SER A 1 94 ? -19.229 0.238 28.204 1.00 97.19 94 SER A N 1
ATOM 739 C CA . SER A 1 94 ? -17.942 -0.015 27.558 1.00 97.19 94 SER A CA 1
ATOM 740 C C . SER A 1 94 ? -18.043 -1.056 26.448 1.00 97.19 94 SER A C 1
ATOM 742 O O . SER A 1 94 ? -17.399 -0.887 25.416 1.00 97.19 94 SER A O 1
ATOM 744 N N . ILE A 1 95 ? -18.852 -2.102 26.631 1.00 97.69 95 ILE A N 1
ATOM 745 C CA . ILE A 1 95 ? -19.119 -3.108 25.598 1.00 97.69 95 ILE A CA 1
ATOM 746 C C . ILE A 1 95 ? -19.881 -2.472 24.436 1.00 97.69 95 ILE A C 1
ATOM 748 O O . ILE A 1 95 ? -19.488 -2.674 23.292 1.00 97.69 95 ILE A O 1
ATOM 752 N N . ALA A 1 96 ? -20.908 -1.664 24.709 1.00 97.56 96 ALA A N 1
ATOM 753 C CA . ALA A 1 96 ? -21.657 -0.959 23.670 1.00 97.56 96 ALA A CA 1
ATOM 754 C C . ALA A 1 96 ? -20.743 -0.049 22.833 1.00 97.56 96 ALA A C 1
ATOM 756 O O . ALA A 1 96 ? -20.765 -0.108 21.604 1.00 97.56 96 ALA A O 1
ATOM 757 N N . ARG A 1 97 ? -19.860 0.720 23.488 1.00 97.94 97 ARG A N 1
ATOM 758 C CA . ARG A 1 97 ? -18.832 1.510 22.791 1.00 97.94 97 ARG A CA 1
ATOM 759 C C . ARG A 1 97 ? -17.875 0.632 21.988 1.00 97.94 97 ARG A C 1
ATOM 761 O O . ARG A 1 97 ? -17.572 0.963 20.850 1.00 97.94 97 ARG A O 1
ATOM 768 N N . SER A 1 98 ? -17.410 -0.482 22.553 1.00 97.56 98 SER A N 1
ATOM 769 C CA . SER A 1 98 ? -16.514 -1.400 21.844 1.00 97.56 98 SER A CA 1
ATOM 770 C C . SER A 1 98 ? -17.174 -1.990 20.600 1.00 97.56 98 SER A C 1
ATOM 772 O O . SER A 1 98 ? -16.514 -2.086 19.577 1.00 97.56 98 SER A O 1
ATOM 774 N N . GLN A 1 99 ? -18.4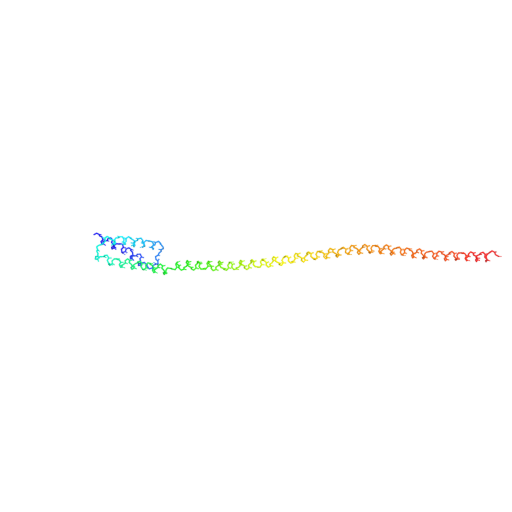60 -2.346 20.656 1.00 97.75 99 GLN A N 1
ATOM 775 C CA . GLN A 1 99 ? -19.199 -2.838 19.491 1.00 97.75 99 GLN A CA 1
ATOM 776 C C . GLN A 1 99 ? -19.328 -1.769 18.408 1.00 97.75 99 GLN A C 1
ATOM 778 O O . GLN A 1 99 ? -19.134 -2.071 17.234 1.00 97.75 99 GLN A O 1
ATOM 783 N N . GLN A 1 100 ? -19.603 -0.521 18.794 1.00 97.69 100 GLN A N 1
ATOM 784 C CA . GLN A 1 100 ? -19.643 0.595 17.852 1.00 97.69 100 GLN A CA 1
ATOM 785 C C . GLN A 1 100 ? -18.284 0.800 17.167 1.00 97.69 100 GLN A C 1
ATOM 787 O O . GLN A 1 100 ? -18.229 0.896 15.945 1.00 97.69 100 GLN A O 1
ATOM 792 N N . VAL A 1 101 ? -17.192 0.814 17.938 1.00 98.06 101 VAL A N 1
ATOM 793 C CA . VAL A 1 101 ? -15.830 0.959 17.396 1.00 98.06 101 VAL A CA 1
ATOM 794 C C . VAL A 1 101 ? -15.455 -0.230 16.511 1.00 98.06 101 VAL A C 1
ATOM 796 O O . VAL A 1 101 ? -14.842 -0.038 15.464 1.00 98.06 101 VAL A O 1
ATOM 799 N N . SER A 1 102 ? -15.839 -1.455 16.883 1.00 97.81 102 SER A N 1
ATOM 800 C CA . SER A 1 102 ? -15.639 -2.638 16.039 1.00 97.81 102 SER A CA 1
ATOM 801 C C . SER A 1 102 ? -16.394 -2.521 14.716 1.00 97.81 102 SER A C 1
ATOM 803 O O . SER A 1 102 ? -15.798 -2.760 13.676 1.00 97.81 102 SER A O 1
ATOM 805 N N . ALA A 1 103 ? -17.652 -2.076 14.730 1.00 97.69 103 ALA A N 1
ATOM 806 C CA . ALA A 1 103 ? -18.429 -1.875 13.508 1.00 97.69 103 ALA A CA 1
ATOM 807 C C . ALA A 1 103 ? -17.835 -0.778 12.602 1.00 97.69 103 ALA A C 1
ATOM 809 O O . ALA A 1 103 ? -17.798 -0.933 11.384 1.00 97.69 103 ALA A O 1
ATOM 810 N N . GLU A 1 104 ? -17.335 0.316 13.184 1.00 98.00 104 GLU A N 1
ATOM 811 C CA . GLU A 1 104 ? -16.612 1.358 12.443 1.00 98.00 104 GLU A CA 1
ATOM 812 C C . GLU A 1 104 ? -15.300 0.816 11.853 1.00 98.00 104 GLU A C 1
ATOM 814 O O . GLU A 1 104 ? -14.982 1.073 10.694 1.00 98.00 104 GLU A O 1
ATOM 819 N N . THR A 1 105 ? -14.577 -0.006 12.617 1.00 97.94 105 THR A N 1
ATOM 820 C CA . THR A 1 105 ? -13.347 -0.668 12.157 1.00 97.94 105 THR A CA 1
ATOM 821 C C . THR A 1 105 ? -13.628 -1.641 11.012 1.00 97.94 105 THR A C 1
ATOM 823 O O . THR A 1 105 ? -12.868 -1.666 10.046 1.00 97.94 105 THR A O 1
ATOM 826 N N . ASP A 1 106 ? -14.724 -2.401 11.071 1.00 97.44 106 ASP A N 1
ATOM 827 C CA . ASP A 1 106 ? -15.150 -3.299 9.993 1.00 97.44 106 ASP A CA 1
ATOM 828 C C . ASP A 1 106 ? -15.494 -2.517 8.718 1.00 97.44 106 ASP A C 1
ATOM 830 O O . ASP A 1 106 ? -15.122 -2.928 7.616 1.00 97.44 106 ASP A O 1
ATOM 834 N N . ALA A 1 107 ? -16.150 -1.360 8.856 1.00 97.38 107 ALA A N 1
ATOM 835 C CA . ALA A 1 107 ? -16.453 -0.477 7.733 1.00 97.38 107 ALA A CA 1
ATOM 836 C C . ALA A 1 107 ? -15.176 0.078 7.079 1.00 97.38 107 ALA A C 1
ATOM 838 O O . ALA A 1 107 ? -15.024 -0.016 5.859 1.00 97.38 107 ALA A O 1
ATOM 839 N N . VAL A 1 108 ? -14.224 0.573 7.880 1.00 98.12 108 VAL A N 1
ATOM 840 C CA . VAL A 1 108 ? -12.908 1.020 7.387 1.00 98.12 108 VAL A CA 1
ATOM 841 C C . VAL A 1 108 ? -12.150 -0.140 6.739 1.00 98.12 108 VAL A C 1
ATOM 843 O O . VAL A 1 108 ? -11.554 0.021 5.677 1.00 98.12 108 VAL A O 1
ATOM 846 N N . GLY A 1 109 ? -12.196 -1.336 7.330 1.00 98.06 109 GLY A N 1
ATOM 847 C CA . GLY A 1 109 ? -11.582 -2.536 6.765 1.00 98.06 109 GLY A CA 1
ATOM 848 C C . GLY A 1 109 ? -12.149 -2.894 5.390 1.00 98.06 109 GLY A C 1
ATOM 849 O O . GLY A 1 109 ? -11.387 -3.197 4.470 1.00 98.06 109 GLY A O 1
ATOM 850 N N . ALA A 1 110 ? -13.471 -2.808 5.219 1.00 97.88 110 ALA A N 1
ATOM 851 C CA . ALA A 1 110 ? -14.126 -3.033 3.934 1.00 97.88 110 ALA A CA 1
ATOM 852 C C . ALA A 1 110 ? -13.704 -1.996 2.877 1.00 97.88 110 ALA A C 1
ATOM 854 O O . ALA A 1 110 ? -13.416 -2.366 1.735 1.00 97.88 110 ALA A O 1
ATOM 855 N N . GLU A 1 111 ? -13.604 -0.720 3.257 1.00 98.12 111 GLU A N 1
ATOM 856 C CA . GLU A 1 111 ? -13.114 0.351 2.382 1.00 98.12 111 GLU A CA 1
ATOM 857 C C . GLU A 1 111 ? -11.658 0.113 1.956 1.00 98.12 111 GLU A C 1
ATOM 859 O O . GLU A 1 111 ? -11.345 0.156 0.766 1.00 98.12 111 GLU A O 1
ATOM 864 N N . VAL A 1 112 ? -10.782 -0.242 2.902 1.00 98.19 112 VAL A N 1
ATOM 865 C CA . VAL A 1 112 ? -9.375 -0.565 2.623 1.00 98.19 112 VAL A CA 1
ATOM 866 C C . VAL A 1 112 ? -9.256 -1.748 1.661 1.00 98.19 112 VAL A C 1
ATOM 868 O O . VAL A 1 112 ? -8.451 -1.699 0.733 1.00 98.19 112 VAL A O 1
ATOM 871 N N . ILE A 1 113 ? -10.056 -2.806 1.829 1.00 98.25 113 ILE A N 1
ATOM 872 C CA . ILE A 1 113 ? -10.053 -3.956 0.908 1.00 98.25 113 ILE A CA 1
ATOM 873 C C . ILE A 1 113 ? -10.488 -3.533 -0.503 1.00 98.25 113 ILE A C 1
ATOM 875 O O . ILE A 1 113 ? -9.874 -3.959 -1.484 1.00 98.25 113 ILE A O 1
ATOM 879 N N . SER A 1 114 ? -11.514 -2.686 -0.614 1.00 98.12 114 SER A N 1
ATOM 880 C CA . SER A 1 114 ? -11.972 -2.144 -1.900 1.00 98.12 114 SER A CA 1
ATOM 881 C C . SER A 1 114 ? -10.880 -1.316 -2.587 1.00 98.12 114 SER A C 1
ATOM 883 O O . SER A 1 114 ? -10.596 -1.504 -3.773 1.00 98.12 114 SER A O 1
ATOM 885 N N . GLU A 1 115 ? -10.217 -0.438 -1.837 1.00 98.12 115 GLU A N 1
ATOM 886 C CA . GLU A 1 115 ? -9.122 0.399 -2.328 1.00 98.12 115 GLU A CA 1
ATOM 887 C C . GLU A 1 115 ? -7.915 -0.445 -2.767 1.00 98.12 115 GLU A C 1
ATOM 889 O O . GLU A 1 115 ? -7.395 -0.265 -3.868 1.00 98.12 115 GLU A O 1
ATOM 894 N N . LEU A 1 116 ? -7.519 -1.448 -1.976 1.00 98.31 116 LEU A N 1
ATOM 895 C CA . LEU A 1 116 ? -6.468 -2.401 -2.353 1.00 98.31 116 LEU A CA 1
ATOM 896 C C . LEU A 1 116 ? -6.820 -3.174 -3.632 1.00 98.31 116 LEU A C 1
ATOM 898 O O . LEU A 1 116 ? -5.935 -3.458 -4.443 1.00 98.31 116 LEU A O 1
ATOM 902 N N . GLY A 1 117 ? -8.099 -3.497 -3.840 1.00 97.81 117 GLY A N 1
ATOM 903 C CA . GLY A 1 117 ? -8.595 -4.078 -5.088 1.00 97.81 117 GLY A CA 1
ATOM 904 C C . GLY A 1 117 ? -8.352 -3.161 -6.289 1.00 97.81 117 GLY A C 1
ATOM 905 O O . GLY A 1 117 ? -7.770 -3.589 -7.289 1.00 97.81 117 GLY A O 1
ATOM 906 N N . THR A 1 118 ? -8.714 -1.884 -6.165 1.00 98.19 118 THR A N 1
ATOM 907 C CA . THR A 1 118 ? -8.485 -0.861 -7.200 1.00 98.19 118 THR A CA 1
ATOM 908 C C . THR A 1 118 ? -6.992 -0.645 -7.468 1.00 98.19 118 THR A C 1
ATOM 910 O O . THR A 1 118 ? -6.553 -0.621 -8.622 1.00 98.19 118 THR A O 1
ATOM 913 N N . GLN A 1 119 ? -6.173 -0.554 -6.417 1.00 98.38 119 GLN A N 1
ATOM 914 C CA . GLN A 1 119 ? -4.719 -0.415 -6.539 1.00 98.38 119 GLN A CA 1
ATOM 915 C C . GLN A 1 119 ? -4.088 -1.622 -7.231 1.00 98.38 119 GLN A C 1
ATOM 917 O O . GLN A 1 119 ? -3.240 -1.455 -8.111 1.00 98.38 119 GLN A O 1
ATOM 922 N N . ARG A 1 120 ? -4.527 -2.841 -6.893 1.00 98.38 120 ARG A N 1
ATOM 923 C CA . ARG A 1 120 ? -4.094 -4.067 -7.572 1.00 98.38 120 ARG A CA 1
ATOM 924 C C . ARG A 1 120 ? -4.395 -4.004 -9.065 1.00 98.38 120 ARG A C 1
ATOM 926 O O . ARG A 1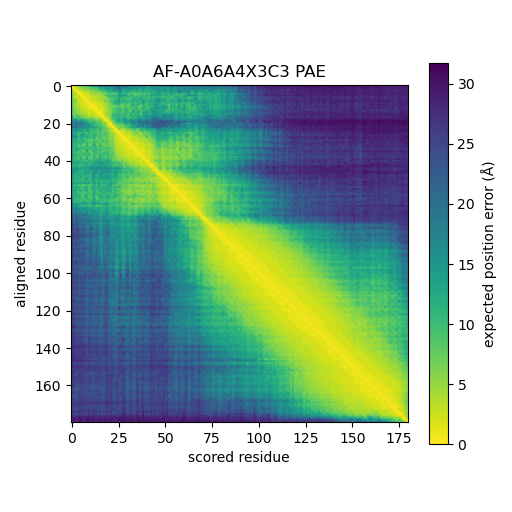 120 ? -3.528 -4.342 -9.867 1.00 98.38 120 ARG A O 1
ATOM 933 N N . GLU A 1 121 ? -5.590 -3.568 -9.441 1.00 98.19 121 GLU A N 1
ATOM 934 C CA . GLU A 1 121 ? -5.983 -3.445 -10.844 1.00 98.19 121 GLU A CA 1
ATOM 935 C C . GLU A 1 121 ? -5.127 -2.398 -11.585 1.00 98.19 121 GLU A C 1
ATOM 937 O O . GLU A 1 121 ? -4.694 -2.618 -12.715 1.00 98.19 121 GLU A O 1
ATOM 942 N N . SER A 1 122 ? -4.811 -1.271 -10.938 1.00 97.94 122 SER A N 1
ATOM 943 C CA . SER A 1 122 ? -3.892 -0.255 -11.473 1.00 97.94 122 SER A CA 1
ATOM 944 C C . SER A 1 122 ? -2.469 -0.796 -11.671 1.00 97.94 122 SER A C 1
ATOM 946 O O . SER A 1 122 ? -1.854 -0.579 -12.721 1.00 97.94 122 SER A O 1
ATOM 948 N N . LEU A 1 123 ? -1.956 -1.564 -10.703 1.00 98.12 123 LEU A N 1
ATOM 949 C CA . LEU A 1 123 ? -0.660 -2.237 -10.812 1.00 98.12 123 LEU A CA 1
ATOM 950 C C . LEU A 1 123 ? -0.645 -3.260 -11.948 1.00 98.12 123 LEU A C 1
ATOM 952 O O . LEU A 1 123 ? 0.331 -3.314 -12.691 1.00 98.12 123 LEU A O 1
ATOM 956 N N . GLN A 1 124 ? -1.722 -4.031 -12.122 1.00 98.44 124 GLN A N 1
ATOM 957 C CA . GLN A 1 124 ? -1.857 -4.964 -13.243 1.00 98.44 124 GLN A CA 1
ATOM 958 C C . GLN A 1 124 ? -1.816 -4.226 -14.583 1.00 98.44 124 GLN A C 1
ATOM 960 O O . GLN A 1 124 ? -0.965 -4.535 -15.408 1.00 98.44 124 GLN A O 1
ATOM 965 N N . ARG A 1 125 ? -2.614 -3.165 -14.759 1.00 98.06 125 ARG A N 1
ATOM 966 C CA . ARG A 1 125 ? -2.574 -2.344 -15.984 1.00 98.06 125 ARG A CA 1
ATOM 967 C C . ARG A 1 125 ? -1.199 -1.732 -16.243 1.00 98.06 125 ARG A C 1
ATOM 969 O O . ARG A 1 125 ? -0.771 -1.625 -17.388 1.00 98.06 125 ARG A O 1
ATOM 976 N N . THR A 1 126 ? -0.517 -1.283 -15.191 1.00 97.88 126 THR A N 1
ATOM 977 C CA . THR A 1 126 ? 0.833 -0.713 -15.302 1.00 97.88 126 THR A CA 1
ATOM 978 C C . THR A 1 126 ? 1.830 -1.775 -15.743 1.00 97.88 126 THR A C 1
ATOM 980 O O . THR A 1 126 ? 2.658 -1.512 -16.611 1.00 97.88 126 THR A O 1
ATOM 983 N N . ARG A 1 127 ? 1.727 -2.984 -15.186 1.00 98.06 127 ARG A N 1
ATOM 984 C CA . ARG A 1 127 ? 2.542 -4.126 -15.585 1.00 98.06 127 ARG A CA 1
ATOM 985 C C . ARG A 1 127 ? 2.302 -4.508 -17.045 1.00 98.06 127 ARG A C 1
ATOM 987 O O . ARG A 1 127 ? 3.280 -4.634 -17.772 1.00 98.06 127 ARG A O 1
ATOM 994 N N . ASP A 1 128 ? 1.050 -4.614 -17.479 1.00 98.00 128 ASP A N 1
ATOM 995 C CA . ASP A 1 128 ? 0.713 -4.947 -18.869 1.00 98.00 128 ASP A CA 1
ATOM 996 C C . ASP A 1 128 ? 1.311 -3.909 -19.836 1.00 98.00 128 ASP A C 1
ATOM 998 O O . ASP A 1 128 ? 1.978 -4.256 -20.806 1.00 98.00 128 ASP A O 1
ATOM 1002 N N . ARG A 1 129 ? 1.193 -2.612 -19.508 1.00 97.06 129 ARG A N 1
ATOM 1003 C CA . ARG A 1 129 ? 1.819 -1.526 -20.285 1.00 97.06 129 ARG A CA 1
ATOM 1004 C C . ARG A 1 129 ? 3.343 -1.615 -20.324 1.00 97.06 129 ARG A C 1
ATOM 1006 O O . A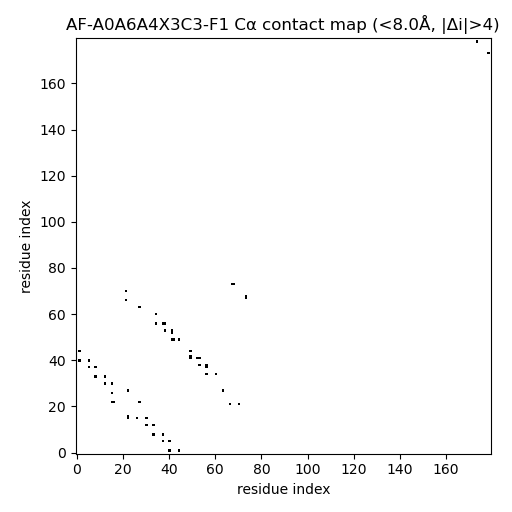RG A 1 129 ? 3.941 -1.254 -21.336 1.00 97.06 129 ARG A O 1
ATOM 1013 N N . LEU A 1 130 ? 3.984 -2.036 -19.233 1.00 97.56 130 LEU A N 1
ATOM 1014 C CA . LEU A 1 130 ? 5.434 -2.234 -19.194 1.00 97.56 130 LEU A CA 1
ATOM 1015 C C . LEU A 1 130 ? 5.857 -3.405 -20.085 1.00 97.56 130 LEU A C 1
ATOM 1017 O O . LEU A 1 130 ? 6.829 -3.264 -20.823 1.00 97.56 130 LEU A O 1
ATOM 1021 N N . GLU A 1 131 ? 5.122 -4.517 -20.056 1.00 97.88 131 GLU A N 1
ATOM 1022 C CA . GLU A 1 131 ? 5.364 -5.669 -20.934 1.00 97.88 131 GLU A CA 1
ATOM 1023 C C . GLU A 1 131 ? 5.181 -5.283 -22.418 1.00 97.88 131 GLU A C 1
ATOM 1025 O O . GLU A 1 131 ? 6.043 -5.587 -23.248 1.00 97.88 131 GLU A O 1
ATOM 1030 N N . ASP A 1 132 ? 4.137 -4.514 -22.749 1.00 97.38 132 ASP A N 1
ATOM 1031 C CA . ASP A 1 132 ? 3.924 -3.973 -24.099 1.00 97.38 132 ASP A CA 1
ATOM 1032 C C . ASP A 1 132 ? 5.058 -3.031 -24.534 1.00 97.38 132 ASP A C 1
ATOM 1034 O O . ASP A 1 132 ? 5.587 -3.143 -25.645 1.00 97.38 132 ASP A O 1
ATOM 1038 N N . THR A 1 133 ? 5.475 -2.127 -23.642 1.00 97.31 133 THR A N 1
ATOM 1039 C CA . THR A 1 133 ? 6.573 -1.182 -23.898 1.00 97.31 133 THR A CA 1
ATOM 1040 C C . THR A 1 133 ? 7.886 -1.921 -24.147 1.00 97.31 133 THR A C 1
ATOM 1042 O O . THR A 1 133 ? 8.625 -1.567 -25.066 1.00 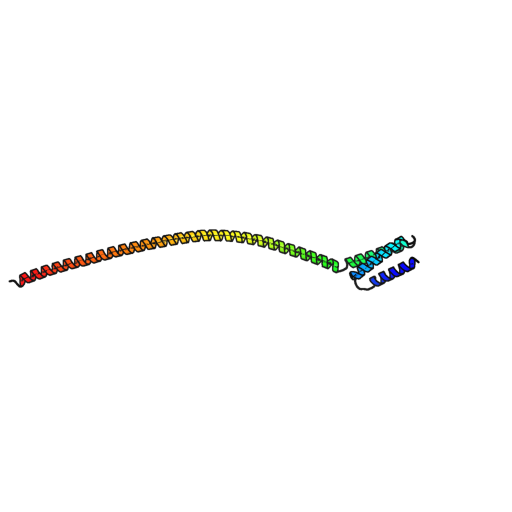97.31 133 THR A O 1
ATOM 1045 N N . ASP A 1 134 ? 8.182 -2.976 -23.387 1.00 97.12 134 ASP A N 1
ATOM 1046 C CA . ASP A 1 134 ? 9.376 -3.800 -23.599 1.00 97.12 134 ASP A CA 1
ATOM 1047 C C . ASP A 1 134 ? 9.343 -4.506 -24.968 1.00 97.12 134 ASP A C 1
ATOM 1049 O O . ASP A 1 134 ? 10.331 -4.513 -25.714 1.00 97.12 134 ASP A O 1
ATOM 1053 N N . ALA A 1 135 ? 8.173 -5.004 -25.381 1.00 96.62 135 ALA A N 1
ATOM 1054 C CA . ALA A 1 135 ? 7.986 -5.575 -26.713 1.00 96.62 135 ALA A CA 1
ATOM 1055 C C . ALA A 1 135 ? 8.180 -4.536 -27.838 1.00 96.62 135 ALA A C 1
ATOM 1057 O O . ALA A 1 135 ? 8.732 -4.852 -28.902 1.00 96.62 135 ALA A O 1
ATOM 1058 N N . GLU A 1 136 ? 7.739 -3.292 -27.643 1.00 96.94 136 GLU A N 1
ATOM 1059 C CA . GLU A 1 136 ? 7.987 -2.181 -28.571 1.00 96.94 136 GLU A CA 1
ATOM 1060 C C . GLU A 1 136 ? 9.460 -1.750 -28.604 1.00 96.94 136 GLU A C 1
ATOM 1062 O O . GLU A 1 136 ? 10.010 -1.518 -29.687 1.00 96.94 136 GLU A O 1
ATOM 1067 N N . LEU A 1 137 ? 10.139 -1.717 -27.455 1.00 96.56 137 LEU A N 1
ATOM 1068 C CA . LEU A 1 137 ? 11.574 -1.444 -27.365 1.00 96.56 137 LEU A CA 1
ATOM 1069 C C . LEU A 1 137 ? 12.388 -2.527 -28.079 1.00 96.56 137 LEU A C 1
ATOM 1071 O O . LEU A 1 137 ? 13.272 -2.205 -28.876 1.00 96.56 137 LEU A O 1
ATOM 1075 N N . SER A 1 138 ? 12.048 -3.805 -27.889 1.00 96.88 138 SER A N 1
ATOM 1076 C CA . SER A 1 138 ? 12.677 -4.924 -28.602 1.00 96.88 138 SER A CA 1
ATOM 1077 C C . SER A 1 138 ? 12.514 -4.792 -30.121 1.00 96.88 138 SER A C 1
ATOM 1079 O O . SER A 1 138 ? 13.470 -4.971 -30.884 1.00 96.88 138 SER A O 1
ATOM 1081 N N . ARG A 1 139 ? 11.316 -4.413 -30.592 1.00 96.31 139 ARG A N 1
ATOM 1082 C CA . ARG A 1 139 ? 11.059 -4.131 -32.016 1.00 96.31 139 ARG A CA 1
ATOM 1083 C C . ARG A 1 139 ? 11.880 -2.946 -32.520 1.00 96.31 139 ARG A C 1
ATOM 1085 O O . ARG A 1 139 ? 12.502 -3.047 -33.580 1.00 96.31 139 ARG A O 1
ATOM 1092 N N . SER A 1 140 ? 11.945 -1.871 -31.742 1.00 96.25 140 SER A N 1
ATOM 1093 C CA . SER A 1 140 ? 12.729 -0.676 -32.061 1.00 96.25 140 SER A CA 1
ATOM 1094 C C . SER A 1 140 ? 14.220 -0.994 -32.178 1.00 96.25 140 SER A C 1
ATOM 1096 O O . SER A 1 140 ? 14.858 -0.595 -33.151 1.00 96.25 140 SER A O 1
ATOM 1098 N N . GLN A 1 141 ? 14.776 -1.804 -31.273 1.00 96.88 141 GLN A N 1
ATOM 1099 C CA . GLN A 1 141 ? 16.165 -2.266 -31.359 1.00 96.88 141 GLN A CA 1
ATOM 1100 C C . GLN A 1 141 ? 16.436 -3.075 -32.636 1.00 96.88 141 GLN A C 1
ATOM 1102 O O . GLN A 1 141 ? 17.456 -2.867 -33.298 1.00 96.88 141 GLN A O 1
ATOM 1107 N N . ARG A 1 142 ? 15.522 -3.974 -33.029 1.00 96.81 142 ARG A N 1
ATOM 1108 C CA . ARG A 1 142 ? 15.645 -4.745 -34.284 1.00 96.81 142 ARG A CA 1
ATOM 1109 C C . ARG A 1 142 ? 15.615 -3.836 -35.515 1.00 96.81 142 ARG A C 1
ATOM 1111 O O . ARG A 1 142 ? 16.405 -4.034 -36.445 1.00 96.81 142 ARG A O 1
ATOM 1118 N N . LEU A 1 143 ? 14.745 -2.825 -35.517 1.00 96.44 143 LEU A N 1
ATOM 1119 C CA . LEU A 1 143 ? 14.673 -1.837 -36.593 1.00 96.44 143 LEU A CA 1
ATOM 1120 C C . LEU A 1 143 ? 15.965 -1.015 -36.678 1.00 96.44 143 LEU A C 1
ATOM 1122 O O . LEU A 1 143 ? 16.554 -0.918 -37.756 1.00 96.44 143 LEU A O 1
ATOM 1126 N N . LEU A 1 144 ? 16.447 -0.498 -35.545 1.00 96.50 144 LEU A N 1
ATOM 1127 C CA . LEU A 1 144 ? 17.701 0.255 -35.469 1.00 96.50 144 LEU A CA 1
ATOM 1128 C C . LEU A 1 144 ? 18.889 -0.576 -35.960 1.00 96.50 144 LEU A C 1
ATOM 1130 O O . LEU A 1 144 ? 19.688 -0.089 -36.758 1.00 96.50 144 LEU A O 1
ATOM 1134 N N . ARG A 1 145 ? 18.976 -1.855 -35.573 1.00 97.06 145 ARG A N 1
ATOM 1135 C CA . ARG A 1 145 ? 20.012 -2.770 -36.074 1.00 97.06 145 ARG A CA 1
ATOM 1136 C C . ARG A 1 145 ? 19.944 -2.931 -37.594 1.00 97.06 145 ARG A C 1
ATOM 1138 O O . ARG A 1 145 ? 20.978 -2.927 -38.258 1.00 97.06 145 ARG A O 1
ATOM 1145 N N . 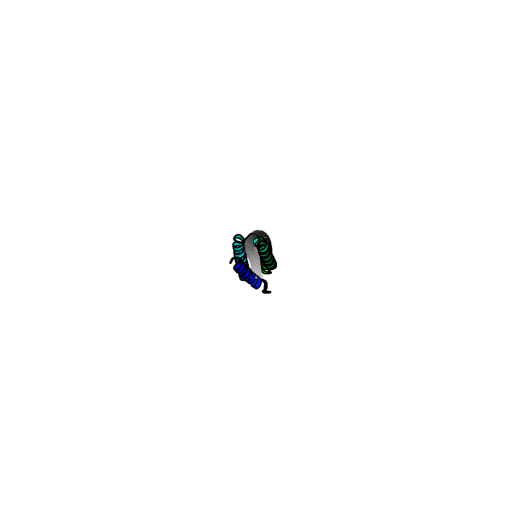THR A 1 146 ? 18.742 -3.034 -38.155 1.00 96.88 146 THR A N 1
ATOM 1146 C CA . THR A 1 146 ? 18.543 -3.135 -39.609 1.00 96.88 146 THR A CA 1
ATOM 1147 C C . THR A 1 146 ? 18.995 -1.860 -40.322 1.00 96.88 146 THR A C 1
ATOM 1149 O O . THR A 1 146 ? 19.693 -1.937 -41.334 1.00 96.88 146 THR A O 1
ATOM 1152 N N . MET A 1 147 ? 18.648 -0.685 -39.787 1.00 97.25 147 MET A N 1
ATOM 1153 C CA . MET A 1 147 ? 19.111 0.601 -40.320 1.00 97.25 147 MET A CA 1
ATOM 1154 C C . MET A 1 147 ? 20.637 0.719 -40.254 1.00 97.25 147 MET A C 1
ATOM 1156 O O . MET A 1 147 ? 21.259 1.083 -41.250 1.00 97.25 147 MET A O 1
ATOM 1160 N N . TYR A 1 148 ? 21.243 0.343 -39.124 1.00 96.56 148 TYR A N 1
ATOM 1161 C CA . TYR A 1 148 ? 22.693 0.358 -38.938 1.00 96.56 148 TYR A CA 1
ATOM 1162 C C . TYR A 1 148 ? 23.417 -0.485 -39.995 1.00 96.56 148 TYR A C 1
ATOM 1164 O O . TYR A 1 148 ? 24.339 0.005 -40.648 1.00 96.56 148 TYR A O 1
ATOM 1172 N N . VAL A 1 149 ? 22.965 -1.724 -40.221 1.00 96.75 149 VAL A N 1
ATOM 1173 C CA . VAL A 1 149 ? 23.574 -2.611 -41.224 1.00 96.75 149 VAL A CA 1
ATOM 1174 C C . VAL A 1 149 ? 23.429 -2.031 -42.631 1.00 96.75 149 VAL A C 1
ATOM 1176 O O . VAL A 1 149 ? 24.412 -1.995 -43.363 1.00 96.75 149 VAL A O 1
ATOM 1179 N N . ARG A 1 150 ? 22.254 -1.502 -43.003 1.00 96.81 150 ARG A N 1
ATOM 1180 C CA . ARG A 1 150 ? 22.051 -0.865 -44.320 1.00 96.81 150 ARG A CA 1
ATOM 1181 C C . ARG A 1 150 ? 22.991 0.319 -44.543 1.00 96.81 150 ARG A C 1
ATOM 1183 O O . ARG A 1 150 ? 23.570 0.442 -45.620 1.00 96.81 150 ARG A O 1
ATOM 1190 N N . VAL A 1 151 ? 23.162 1.172 -43.531 1.00 97.12 151 VAL A N 1
ATOM 1191 C CA . VAL A 1 151 ? 24.081 2.319 -43.598 1.00 97.12 151 VAL A CA 1
ATOM 1192 C C . VAL A 1 151 ? 25.524 1.846 -43.761 1.00 97.12 151 VAL A C 1
ATOM 1194 O O . VAL A 1 151 ? 26.250 2.400 -44.586 1.00 97.12 151 VAL A O 1
ATOM 1197 N N . LEU A 1 152 ? 25.938 0.814 -43.020 1.00 97.12 152 LEU A N 1
ATOM 1198 C CA . LEU A 1 152 ? 27.280 0.251 -43.143 1.00 97.12 152 LEU A CA 1
ATOM 1199 C C . LEU A 1 152 ? 27.515 -0.346 -44.536 1.00 97.12 152 LEU A C 1
ATOM 1201 O O . LEU A 1 152 ? 28.514 -0.011 -45.168 1.00 97.12 152 LEU A O 1
ATOM 1205 N N . THR A 1 153 ? 26.587 -1.164 -45.043 1.00 97.19 153 THR A N 1
ATOM 1206 C CA . THR A 1 153 ? 26.668 -1.732 -46.397 1.00 97.19 153 THR A CA 1
ATOM 1207 C C . THR A 1 153 ? 26.779 -0.635 -47.450 1.00 97.19 153 THR A C 1
ATOM 1209 O O . THR A 1 153 ? 27.635 -0.726 -48.323 1.00 97.19 153 THR A O 1
ATOM 1212 N N . ASN A 1 154 ? 25.979 0.430 -47.339 1.00 97.50 154 ASN A N 1
ATOM 1213 C CA . ASN A 1 154 ? 26.055 1.561 -48.259 1.00 97.50 154 ASN A CA 1
ATOM 1214 C C . ASN A 1 154 ? 27.428 2.257 -48.211 1.00 97.50 154 ASN A C 1
ATOM 1216 O O . ASN A 1 154 ? 28.031 2.516 -49.248 1.00 97.50 154 ASN A O 1
ATOM 1220 N N . ARG A 1 155 ? 27.967 2.504 -47.009 1.00 97.50 155 ARG A N 1
ATOM 1221 C CA . ARG A 1 155 ? 29.308 3.092 -46.846 1.00 97.50 155 ARG A CA 1
ATOM 1222 C C . ARG A 1 155 ? 30.408 2.220 -47.456 1.00 97.50 155 ARG A C 1
ATOM 1224 O O . ARG A 1 155 ? 31.290 2.749 -48.124 1.00 97.50 155 ARG A O 1
ATOM 1231 N N . VAL A 1 156 ? 30.355 0.904 -47.245 1.00 97.44 156 VAL A N 1
ATOM 1232 C CA . VAL A 1 156 ? 31.335 -0.043 -47.806 1.00 97.44 156 VAL A CA 1
ATOM 1233 C C . VAL A 1 156 ? 31.235 -0.099 -49.329 1.00 97.44 156 VAL A C 1
ATOM 1235 O O . VAL A 1 156 ? 32.259 -0.054 -50.005 1.00 97.44 156 VAL A O 1
ATOM 1238 N N . LEU A 1 157 ? 30.019 -0.146 -49.876 1.00 97.12 157 LEU A N 1
ATOM 1239 C CA . LEU A 1 157 ? 29.789 -0.162 -51.320 1.00 97.12 157 LEU A CA 1
ATOM 1240 C C . LEU A 1 157 ? 30.312 1.118 -51.985 1.00 97.12 157 LEU A C 1
ATOM 1242 O O . LEU A 1 157 ? 30.998 1.038 -53.001 1.00 97.12 157 LEU A O 1
ATOM 1246 N N . LEU A 1 158 ? 30.069 2.282 -51.374 1.00 97.25 158 LEU A N 1
ATOM 1247 C CA . LEU A 1 158 ? 30.610 3.557 -51.847 1.00 97.25 158 LEU A CA 1
ATOM 1248 C C . LEU A 1 158 ? 32.147 3.558 -51.850 1.00 97.25 158 LEU A C 1
ATOM 1250 O O . LEU A 1 158 ? 32.760 3.938 -52.846 1.00 97.25 158 LEU A O 1
ATOM 1254 N N . ALA A 1 159 ? 32.776 3.097 -50.764 1.00 97.75 159 ALA A N 1
ATOM 1255 C CA . ALA A 1 159 ? 34.233 3.002 -50.681 1.00 97.75 159 ALA A CA 1
ATOM 1256 C C . ALA A 1 159 ? 34.818 2.045 -51.736 1.00 97.75 159 ALA A C 1
ATOM 1258 O O . ALA A 1 159 ? 35.866 2.333 -52.313 1.00 97.75 159 ALA A O 1
ATOM 1259 N N . ALA A 1 160 ? 34.130 0.935 -52.026 1.00 98.00 160 ALA A N 1
ATOM 1260 C CA . ALA A 1 160 ? 34.544 -0.023 -53.047 1.00 98.00 160 ALA A CA 1
ATOM 1261 C C . ALA A 1 160 ? 34.505 0.575 -54.463 1.00 98.00 160 ALA A C 1
ATOM 1263 O O . ALA A 1 160 ? 35.456 0.385 -55.218 1.00 98.00 160 ALA A O 1
ATOM 1264 N N . ILE A 1 161 ? 33.455 1.329 -54.813 1.00 97.56 161 ILE A N 1
ATOM 1265 C CA . ILE A 1 161 ? 33.354 2.002 -56.122 1.00 97.56 161 ILE A CA 1
ATOM 1266 C C . ILE A 1 161 ? 34.518 2.982 -56.311 1.00 97.56 161 ILE A C 1
ATOM 1268 O O . ILE A 1 161 ? 35.225 2.899 -57.313 1.00 97.56 161 ILE A O 1
ATOM 1272 N N . ILE A 1 162 ? 34.782 3.838 -55.317 1.00 97.62 162 ILE A N 1
ATOM 1273 C CA . ILE A 1 162 ? 35.892 4.805 -55.363 1.00 97.62 162 ILE A CA 1
ATOM 1274 C C . ILE A 1 162 ? 37.241 4.087 -55.535 1.00 97.62 162 ILE A C 1
ATOM 1276 O O . ILE A 1 162 ? 38.077 4.508 -56.334 1.00 97.62 162 ILE A O 1
ATOM 1280 N N . ALA A 1 163 ? 37.464 2.979 -54.821 1.00 97.81 163 ALA A N 1
ATOM 1281 C CA . ALA A 1 163 ? 38.694 2.198 -54.950 1.00 97.81 163 ALA A CA 1
ATOM 1282 C C . ALA A 1 163 ? 38.880 1.622 -56.368 1.00 97.81 163 ALA A C 1
ATOM 1284 O O . ALA A 1 163 ? 39.991 1.649 -56.902 1.00 97.81 163 ALA A O 1
ATOM 1285 N N . VAL A 1 164 ? 37.802 1.137 -56.993 1.00 97.75 164 VAL A N 1
ATOM 1286 C CA . VAL A 1 164 ? 37.824 0.626 -58.373 1.00 97.75 164 VAL A CA 1
ATOM 1287 C C . VAL A 1 164 ? 38.119 1.744 -59.376 1.00 97.75 164 VAL A C 1
ATOM 1289 O O . VAL A 1 164 ? 38.943 1.552 -60.269 1.00 97.75 164 VAL A O 1
ATOM 1292 N N . GLU A 1 165 ? 37.507 2.919 -59.220 1.00 97.31 165 GLU A N 1
ATOM 1293 C CA . GLU A 1 165 ? 37.776 4.079 -60.080 1.00 97.31 165 GLU A CA 1
ATOM 1294 C C . GLU A 1 165 ? 39.250 4.503 -60.020 1.00 97.31 165 GLU A C 1
ATOM 1296 O O . GLU A 1 165 ? 39.884 4.704 -61.059 1.00 97.31 165 GLU A O 1
ATOM 1301 N N . LEU A 1 166 ? 39.830 4.563 -58.816 1.00 97.31 166 LEU A N 1
ATOM 1302 C CA . LEU A 1 166 ? 41.250 4.869 -58.632 1.00 97.31 166 LEU A CA 1
ATOM 1303 C C . LEU A 1 166 ? 42.160 3.811 -59.269 1.00 97.31 166 LEU A C 1
ATOM 1305 O O . LEU A 1 166 ? 43.164 4.165 -59.889 1.00 97.31 166 LEU A O 1
ATOM 1309 N N . ALA A 1 167 ? 41.810 2.526 -59.161 1.00 96.31 167 ALA A N 1
ATOM 1310 C CA . ALA A 1 167 ? 42.565 1.445 -59.789 1.00 96.31 167 ALA A CA 1
ATOM 1311 C C . ALA A 1 167 ? 42.538 1.538 -61.324 1.00 96.31 167 ALA A C 1
ATOM 1313 O O . ALA A 1 167 ? 43.581 1.393 -61.964 1.00 96.31 167 ALA A O 1
ATOM 1314 N N . LEU A 1 168 ? 41.375 1.831 -61.918 1.00 95.88 168 LEU A N 1
ATOM 1315 C CA . LEU A 1 168 ? 41.233 2.031 -63.364 1.00 95.88 168 LEU A CA 1
ATOM 1316 C C . LEU A 1 168 ? 42.030 3.244 -63.853 1.00 95.88 168 LEU A C 1
ATOM 1318 O O . LEU A 1 168 ? 42.756 3.135 -64.842 1.00 95.88 168 LEU A O 1
ATOM 1322 N N . LEU A 1 169 ? 41.946 4.379 -63.150 1.00 95.50 169 LEU A N 1
ATOM 1323 C CA . LEU A 1 169 ? 42.741 5.569 -63.466 1.00 95.50 169 LEU A CA 1
ATOM 1324 C C . LEU A 1 169 ? 44.242 5.284 -63.356 1.00 95.50 169 LEU A C 1
ATOM 1326 O O . LEU A 1 169 ? 44.997 5.619 -64.269 1.00 95.50 169 LEU A O 1
ATOM 1330 N N . GLY A 1 170 ? 44.674 4.618 -62.283 1.00 94.81 170 GLY A N 1
ATOM 1331 C CA . GLY A 1 170 ? 46.067 4.218 -62.088 1.00 94.81 170 GLY A CA 1
ATOM 1332 C C . GLY A 1 170 ? 46.574 3.304 -63.205 1.00 94.81 170 GLY A C 1
ATOM 1333 O O . GLY A 1 170 ? 47.632 3.562 -63.778 1.00 94.81 170 GLY A O 1
ATOM 1334 N N . ALA A 1 171 ? 45.797 2.283 -63.578 1.00 93.50 171 ALA A N 1
ATOM 1335 C CA . ALA A 1 171 ? 46.128 1.382 -64.679 1.00 93.50 171 ALA A CA 1
ATOM 1336 C C . ALA A 1 171 ? 46.195 2.114 -66.030 1.00 93.50 171 ALA A C 1
ATOM 1338 O O . ALA A 1 171 ? 47.130 1.898 -66.803 1.00 93.50 171 ALA A O 1
ATOM 1339 N N . ALA A 1 172 ? 45.247 3.014 -66.310 1.00 93.81 172 ALA A N 1
ATOM 1340 C CA . ALA A 1 172 ? 45.239 3.812 -67.534 1.00 93.81 172 ALA A CA 1
ATOM 1341 C C . ALA A 1 172 ? 46.467 4.734 -67.627 1.00 93.81 172 ALA A C 1
ATOM 1343 O O . ALA A 1 172 ? 47.100 4.816 -68.682 1.00 93.81 172 ALA A O 1
ATOM 1344 N N . VAL A 1 173 ? 46.840 5.392 -66.523 1.00 93.75 173 VAL A N 1
ATOM 1345 C CA . VAL A 1 173 ? 48.048 6.228 -66.439 1.00 93.75 173 VAL A CA 1
ATOM 1346 C C . VAL A 1 173 ? 49.303 5.378 -66.623 1.00 93.75 173 VAL A C 1
ATOM 1348 O O . VAL A 1 173 ? 50.155 5.743 -67.431 1.00 93.75 173 VAL A O 1
ATOM 1351 N N . TYR A 1 174 ? 49.399 4.230 -65.948 1.00 93.12 174 TYR A N 1
ATOM 1352 C CA . TYR A 1 174 ? 50.532 3.311 -66.070 1.00 93.12 174 TYR A CA 1
ATOM 1353 C C . TYR A 1 174 ? 50.727 2.834 -67.515 1.00 93.12 174 TYR A C 1
ATOM 1355 O O . TYR A 1 174 ? 51.826 2.935 -68.058 1.00 93.12 174 TYR A O 1
ATOM 1363 N N . LEU A 1 175 ? 49.652 2.398 -68.180 1.00 91.06 175 LEU A N 1
ATOM 1364 C CA . LEU A 1 175 ? 49.709 1.988 -69.583 1.00 91.06 175 LEU A CA 1
ATOM 1365 C C . LEU A 1 175 ? 50.094 3.150 -70.507 1.00 91.06 175 LEU A C 1
ATOM 1367 O O . LEU A 1 175 ? 50.886 2.954 -71.423 1.00 91.06 175 LEU A O 1
ATOM 1371 N N . LYS A 1 176 ? 49.575 4.362 -70.277 1.00 86.81 176 LYS A N 1
ATOM 1372 C CA . LYS A 1 176 ? 49.884 5.529 -71.118 1.00 86.81 176 LYS A CA 1
ATOM 1373 C C . LYS A 1 176 ? 51.331 6.008 -70.970 1.00 86.81 176 LYS A C 1
ATOM 1375 O O . LYS A 1 176 ? 51.927 6.406 -71.966 1.00 86.81 176 LYS A O 1
ATOM 1380 N N . PHE A 1 177 ? 51.863 6.028 -69.749 1.00 83.56 177 PHE A N 1
ATOM 1381 C CA . PHE A 1 177 ? 53.195 6.569 -69.469 1.00 83.56 177 PHE A CA 1
ATOM 1382 C C . PHE A 1 177 ? 54.320 5.550 -69.636 1.00 83.56 177 PHE A C 1
ATOM 1384 O O . PHE A 1 177 ? 55.427 5.955 -69.964 1.00 83.56 177 PHE A O 1
ATOM 1391 N N . PHE A 1 178 ? 54.059 4.259 -69.412 1.00 74.88 178 PHE A N 1
ATOM 1392 C CA . PHE A 1 178 ? 55.102 3.230 -69.431 1.00 74.88 178 PHE A CA 1
ATOM 1393 C C . PHE A 1 178 ? 55.094 2.367 -70.701 1.00 74.88 178 PHE A C 1
ATOM 1395 O O . PHE A 1 178 ? 56.079 1.697 -70.992 1.00 74.88 178 PHE A O 1
ATOM 1402 N N . LYS A 1 179 ? 53.997 2.364 -71.475 1.00 59.34 179 LYS A N 1
ATOM 1403 C CA . LYS A 1 179 ? 53.880 1.603 -72.734 1.00 59.34 179 LYS A CA 1
ATOM 1404 C C . LYS A 1 179 ? 54.092 2.472 -73.986 1.00 59.34 179 LYS A C 1
ATOM 1406 O O . LYS A 1 179 ? 53.501 2.199 -75.032 1.00 59.34 179 LYS A O 1
ATOM 1411 N N . LYS A 1 180 ? 54.917 3.513 -73.873 1.00 50.16 180 LYS A N 1
ATOM 1412 C CA . LYS A 1 180 ? 55.411 4.351 -74.970 1.00 50.16 180 LYS A CA 1
ATOM 1413 C C . LYS A 1 180 ? 56.919 4.502 -74.828 1.00 50.16 180 LYS A C 1
ATOM 1415 O O . LYS A 1 180 ? 57.581 4.557 -75.883 1.00 50.16 180 LYS A O 1
#

InterPro domains:
  IPR000727 Target SNARE coiled-coil homology domain [SM00397] (80-147)
  IPR007705 Vesicle transport v-SNARE, N-terminal [PF05008] (28-66)
  IPR038407 Vesicle transport v-SNARE, N-terminal domain superfamily [G3DSA:1.20.58.400] (23-71)

pLDDT: mean 83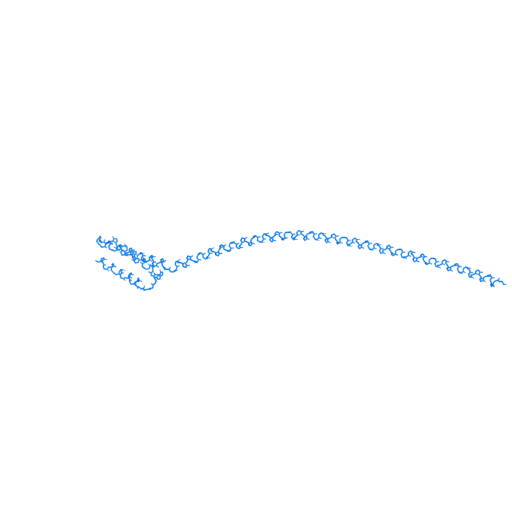.87, std 15.05, range [44.88, 98.44]

Solvent-accessible surface area (backbone atoms only — not comparable to full-atom values): 9854 Å² total; per-residue (Å²): 120,73,66,65,59,50,51,56,52,48,51,52,53,46,56,63,67,66,45,95,56,82,70,50,77,65,52,49,51,52,49,50,50,53,53,52,51,52,56,54,53,47,74,77,46,60,78,86,57,33,61,63,51,53,52,50,53,52,49,53,52,49,51,52,49,50,51,54,70,68,30,68,68,59,56,51,51,51,55,49,52,53,51,49,51,55,48,50,50,53,50,51,54,50,48,53,50,48,51,52,53,48,54,52,50,50,52,52,49,53,51,50,54,51,50,51,51,53,51,50,53,52,52,50,55,50,49,52,51,50,56,51,48,51,54,49,49,54,51,49,52,54,52,50,52,52,51,52,52,53,51,49,51,50,52,52,52,54,52,50,53,54,53,51,53,52,49,53,52,51,50,53,50,49,51,64,71,72,72,112

Radius of gyration: 60.27 Å; Cα contacts (8 Å, |Δi|>4): 29; chains: 1; bounding box: 110×29×163 Å

Foldseek 3Di:
DLVVVLVVLVVVLVVLVPPPDLQDPVSLVVNVVSLVVLVVSLVVDDPVVNVVSVVVSVVSVVVSVVSVVVDVVVVVVVVVVVVVVVVVVVVVVVVVVVVVVVVVVVVVVVVVVVVVVVVVVVVVVVVVVVVVVVVVVVVVVVVVVVVVVVVVVVVVVVVVVVVVVVVVVVVVCCCVPVVD

Organism: Amphibalanus amphitrite (NCBI:txid1232801)